Protein AF-A0A2D0H8D6-F1 (afdb_monomer_lite)

Radius of gyration: 39.79 Å; chains: 1; bounding box: 96×122×57 Å

pLDDT: mean 71.27, std 21.99, range [31.48, 96.69]

Secondary structure (DSSP, 8-state):
--------S--------------HHHHHHHHHHHHEETTEE-HHHHHHHHHHHHHTT--HHHHHHHHHHHHHHHHHHHHHHHHHHHHHHHHHHH-SS--HHHHHHHHHHHHHHT--HHHHHHHHHHHHHHHHHTT-----------PPP--------PPP------------------------------------------

Foldseek 3Di:
DDDDDDPDDDPPPPPPPVPPPDDLQVVLLVLLLVQCPLLDHDPVNVVVSVVSCVVSVHDPVSCVVSNCVSSVVSVLLVVLLVVLLVLLLVQCVVPVDHDPVNVVVSVVSCVVSVHDPVSNVVSNVVSNVVSVVVPPPPVPPPPPPPPPDDDDDDDDDDDDDDDDDDDDDDDDDDDDDDDDDDDDDDDDDDDDDDDDDDDDDD

Structure (mmCIF, N/CA/C/O backbone):
data_AF-A0A2D0H8D6-F1
#
_entry.id   AF-A0A2D0H8D6-F1
#
loop_
_atom_site.group_PDB
_atom_site.id
_atom_site.type_symbol
_atom_site.label_atom_id
_atom_site.label_alt_id
_atom_site.label_comp_id
_atom_site.label_asym_id
_atom_site.label_entity_id
_atom_site.label_seq_id
_atom_site.pdbx_PDB_ins_code
_atom_site.Cartn_x
_atom_site.Cartn_y
_atom_site.Cartn_z
_atom_site.occupancy
_atom_site.B_iso_or_equiv
_atom_site.auth_seq_id
_atom_site.auth_comp_id
_atom_site.auth_asym_id
_atom_site.auth_atom_id
_atom_site.pdbx_PDB_model_num
ATOM 1 N N . MET A 1 1 ? -12.867 48.720 7.075 1.00 56.22 1 MET A N 1
ATOM 2 C CA . MET A 1 1 ? -14.146 48.208 7.619 1.00 56.22 1 MET A CA 1
ATOM 3 C C . MET A 1 1 ? -13.832 47.180 8.698 1.00 56.22 1 MET A C 1
ATOM 5 O O . MET A 1 1 ? -12.892 46.421 8.504 1.00 56.22 1 MET A O 1
ATOM 9 N N . LYS A 1 2 ? -14.542 47.195 9.832 1.00 43.69 2 LYS A N 1
ATOM 10 C CA . LYS A 1 2 ? -14.385 46.234 10.940 1.00 43.69 2 LYS A CA 1
ATOM 11 C C . LYS A 1 2 ? -15.698 45.455 11.084 1.00 43.69 2 LYS A C 1
ATOM 13 O O . LYS A 1 2 ? -16.731 46.118 11.137 1.00 43.69 2 LYS A O 1
ATOM 18 N N . PRO A 1 3 ? -15.697 44.114 11.106 1.00 61.22 3 PRO A N 1
ATOM 19 C CA . PRO A 1 3 ? -16.927 43.367 11.338 1.00 61.22 3 PRO A CA 1
ATOM 20 C C . PRO A 1 3 ? -17.303 43.373 12.830 1.00 61.22 3 PRO A C 1
ATOM 22 O O . PRO A 1 3 ? -16.451 43.144 13.688 1.00 61.22 3 PRO A O 1
ATOM 25 N N . GLU A 1 4 ? -18.583 43.616 13.124 1.00 63.09 4 GLU A N 1
ATOM 26 C CA . GLU A 1 4 ? -19.208 43.467 14.446 1.00 63.09 4 GLU A CA 1
ATOM 27 C C . GLU A 1 4 ? -19.973 42.128 14.501 1.00 63.09 4 GLU A C 1
ATOM 29 O O . GLU A 1 4 ? -20.733 41.812 13.585 1.00 63.09 4 GLU A O 1
ATOM 34 N N . ILE A 1 5 ? -19.774 41.320 15.553 1.00 63.22 5 ILE A N 1
ATOM 35 C CA . ILE A 1 5 ? -20.497 40.051 15.761 1.00 63.22 5 ILE A CA 1
ATOM 36 C C . ILE A 1 5 ? -21.780 40.337 16.551 1.00 63.22 5 ILE A C 1
ATOM 38 O O . ILE A 1 5 ? -21.729 40.661 17.737 1.00 63.22 5 ILE A O 1
ATOM 42 N N . TYR A 1 6 ? -22.936 40.196 15.902 1.00 56.12 6 TYR A N 1
ATOM 43 C CA . TYR A 1 6 ? -24.254 40.380 16.515 1.00 56.12 6 TYR A CA 1
ATOM 44 C C . TYR A 1 6 ? -24.730 39.075 17.180 1.00 56.12 6 TYR A C 1
ATOM 46 O O . TYR A 1 6 ? -25.333 38.219 16.538 1.00 56.12 6 TYR A O 1
ATOM 54 N N . ALA A 1 7 ? -24.472 38.908 18.478 1.00 60.53 7 ALA A N 1
ATOM 55 C CA . ALA A 1 7 ? -25.110 37.865 19.284 1.00 60.53 7 ALA A CA 1
ATOM 56 C C . ALA A 1 7 ? -26.363 38.451 19.958 1.00 60.53 7 ALA A C 1
ATOM 58 O O . ALA A 1 7 ? -26.298 38.994 21.062 1.00 60.53 7 ALA A O 1
ATOM 59 N N . PHE A 1 8 ? -27.504 38.406 19.263 1.00 55.09 8 PHE A N 1
ATOM 60 C CA . PHE A 1 8 ? -28.791 38.791 19.845 1.00 55.09 8 PHE A CA 1
ATOM 61 C C . PHE A 1 8 ? -29.198 37.780 20.928 1.00 55.09 8 PHE A C 1
ATOM 63 O O . PHE A 1 8 ? -28.942 36.581 20.826 1.00 55.09 8 PHE A O 1
ATOM 70 N N . LYS A 1 9 ? -29.766 38.306 22.009 1.00 56.22 9 LYS A N 1
ATOM 71 C CA . LYS A 1 9 ? -29.999 37.648 23.294 1.00 56.22 9 LYS A CA 1
ATOM 72 C C . LYS A 1 9 ? -30.944 36.451 23.175 1.00 56.22 9 LYS A C 1
ATOM 74 O O . LYS A 1 9 ? -32.147 36.641 23.156 1.00 56.22 9 LYS A O 1
ATOM 79 N N . GLU A 1 10 ? -30.377 35.253 23.156 1.00 54.62 10 GLU A N 1
ATOM 80 C CA . GLU A 1 10 ? -30.875 34.026 23.790 1.00 54.62 10 GLU A CA 1
ATOM 81 C C . GLU A 1 10 ? -29.857 32.937 23.455 1.00 54.62 10 GLU A C 1
ATOM 83 O O . GLU A 1 10 ? -29.807 32.409 22.348 1.00 54.62 10 GLU A O 1
ATOM 88 N N . GLY A 1 11 ? -28.955 32.656 24.397 1.00 52.28 11 GLY A N 1
ATOM 89 C CA . GLY A 1 11 ? -28.050 31.526 24.260 1.00 52.28 11 GLY A CA 1
ATOM 90 C C . GLY A 1 11 ? -28.896 30.265 24.224 1.00 52.28 11 GLY A C 1
ATOM 91 O O . GLY A 1 11 ? -29.349 29.811 25.274 1.00 52.28 11 GLY A O 1
ATOM 92 N N . PHE A 1 12 ? -29.143 29.724 23.029 1.00 54.97 12 PHE A N 1
ATOM 93 C CA . PHE A 1 12 ? -29.746 28.411 22.887 1.00 54.97 12 PHE A CA 1
ATOM 94 C C . PHE A 1 12 ? -28.915 27.474 23.745 1.00 54.97 12 PHE A C 1
ATOM 96 O O . PHE A 1 12 ? -27.726 27.269 23.497 1.00 54.97 12 PHE A O 1
ATOM 103 N N . LYS A 1 13 ? -29.530 26.964 24.812 1.00 57.75 13 LYS A N 1
ATOM 104 C CA . LYS A 1 13 ? -28.991 25.875 25.608 1.00 57.75 13 LYS A CA 1
ATOM 105 C C . LYS A 1 13 ? -28.832 24.737 24.618 1.00 57.75 13 LYS A C 1
ATOM 107 O O . LYS A 1 13 ? -29.807 24.047 24.328 1.00 57.75 13 LYS A O 1
ATOM 112 N N . ILE A 1 14 ? -27.645 24.613 24.024 1.00 59.84 14 ILE A N 1
ATOM 113 C CA . ILE A 1 14 ? -27.330 23.494 23.156 1.00 59.84 14 ILE A CA 1
ATOM 114 C C . ILE A 1 14 ? -27.382 22.313 24.108 1.00 59.84 14 ILE A C 1
ATOM 116 O O . ILE A 1 14 ? -26.440 22.030 24.847 1.00 59.84 14 ILE A O 1
ATOM 120 N N . LEU A 1 15 ? -28.543 21.666 24.158 1.00 59.34 15 LEU A N 1
ATOM 121 C CA . LEU A 1 15 ? -28.634 20.289 24.563 1.00 59.34 15 LEU A CA 1
ATOM 122 C C . LEU A 1 15 ? -27.768 19.584 23.530 1.00 59.34 15 LEU A C 1
ATOM 124 O O . LEU A 1 15 ? -28.237 19.202 22.463 1.00 59.34 15 LEU A O 1
ATOM 128 N N . LEU A 1 16 ? -26.476 19.458 23.839 1.00 56.75 16 LEU A N 1
ATOM 129 C CA . LEU A 1 16 ? -25.659 18.367 23.352 1.00 56.75 16 LEU A CA 1
ATOM 130 C C . LEU A 1 16 ? -26.348 17.128 23.921 1.00 56.75 16 LEU A C 1
ATOM 132 O O . LEU A 1 16 ? -25.957 16.591 24.957 1.00 56.75 16 LEU A O 1
ATOM 136 N N . SER A 1 17 ? -27.474 16.750 23.308 1.00 49.97 17 SER A N 1
ATOM 137 C CA . SER A 1 17 ? -28.077 15.440 23.442 1.00 49.97 17 SER A CA 1
ATOM 138 C C . SER A 1 17 ? -26.902 14.491 23.396 1.00 49.97 17 SER A C 1
ATOM 140 O O . SER A 1 17 ? -26.092 14.603 22.472 1.00 49.97 17 SER A O 1
ATOM 142 N N . LYS A 1 18 ? -26.744 13.663 24.434 1.00 51.12 18 LYS A N 1
ATOM 143 C CA . LYS A 1 18 ? -25.733 12.612 24.471 1.00 51.12 18 LYS A CA 1
ATOM 144 C C . LYS A 1 18 ? -25.986 11.731 23.251 1.00 51.12 18 LYS A C 1
ATOM 146 O O . LYS A 1 18 ? -26.733 10.764 23.341 1.00 51.12 18 LYS A O 1
ATOM 151 N N . ALA A 1 19 ? -25.448 12.127 22.100 1.00 46.66 19 ALA A N 1
ATOM 152 C CA . ALA A 1 19 ? -25.458 11.333 20.899 1.00 46.66 19 ALA A CA 1
ATOM 153 C C . ALA A 1 19 ? -24.836 10.018 21.349 1.00 46.66 19 ALA A C 1
ATOM 155 O O . ALA A 1 19 ? -23.780 10.080 21.995 1.00 46.66 19 ALA A O 1
ATOM 156 N N . PRO A 1 20 ? -25.506 8.872 21.137 1.00 54.62 20 PRO A N 1
ATOM 157 C CA . PRO A 1 20 ? -24.928 7.582 21.453 1.00 54.62 20 PRO A CA 1
ATOM 158 C C . PRO A 1 20 ? -23.530 7.598 20.862 1.00 54.62 20 PRO A C 1
ATOM 160 O O . PRO A 1 20 ? -23.353 7.759 19.655 1.00 54.62 20 PRO A O 1
ATOM 163 N N . ILE A 1 21 ? -22.543 7.630 21.750 1.00 57.94 21 ILE A N 1
ATOM 164 C CA . ILE A 1 21 ? -21.141 7.706 21.390 1.00 57.94 21 ILE A CA 1
ATOM 165 C C . ILE A 1 21 ? -20.929 6.521 20.451 1.00 57.94 21 ILE A C 1
ATOM 167 O O . ILE A 1 21 ? -21.154 5.390 20.870 1.00 57.94 21 ILE A O 1
ATOM 171 N N . GLY A 1 22 ? -20.644 6.841 19.182 1.00 65.38 22 GLY A N 1
ATOM 172 C CA . GLY A 1 22 ? -20.994 6.023 18.018 1.00 65.38 22 GLY A CA 1
ATOM 173 C C . GLY A 1 22 ? -20.596 4.555 18.094 1.00 65.38 22 GLY A C 1
ATOM 174 O O . GLY A 1 22 ? -19.702 4.193 18.862 1.00 65.38 22 GLY A O 1
ATOM 175 N N . ASP A 1 23 ? -21.269 3.749 17.265 1.00 83.69 23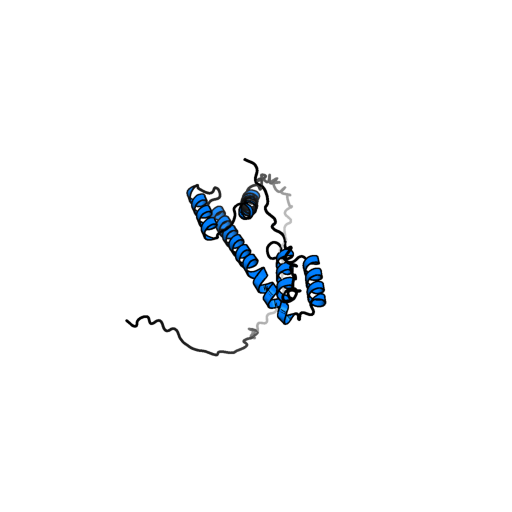 ASP A N 1
ATOM 176 C CA . ASP A 1 23 ? -21.147 2.292 17.191 1.00 83.69 23 ASP A CA 1
ATOM 177 C C . ASP A 1 23 ? -19.727 1.813 17.532 1.00 83.69 23 ASP A C 1
ATOM 179 O O . ASP A 1 23 ? -18.765 2.256 16.890 1.00 83.69 23 ASP A O 1
ATOM 183 N N . PRO A 1 24 ? -19.557 0.905 18.514 1.00 87.75 24 PRO A N 1
ATOM 184 C CA . PRO A 1 24 ? -18.238 0.428 18.935 1.00 87.75 24 PRO A CA 1
ATOM 185 C C . PRO A 1 24 ? -17.368 -0.047 17.759 1.00 87.75 24 PRO A C 1
ATOM 187 O O . PRO A 1 24 ? -16.162 0.191 17.736 1.00 87.75 24 PRO A O 1
ATOM 190 N N . LYS A 1 25 ? -18.000 -0.615 16.724 1.00 89.31 25 LYS A N 1
ATOM 191 C CA . LYS A 1 25 ? -17.371 -1.031 15.462 1.00 89.31 25 LYS A CA 1
ATOM 192 C C . LYS A 1 25 ? -16.738 0.128 14.685 1.00 89.31 25 LYS A C 1
ATOM 194 O O . LYS A 1 25 ? -15.646 -0.023 14.147 1.00 89.31 25 LYS A O 1
ATOM 199 N N . LEU A 1 26 ? -17.378 1.298 14.649 1.00 88.50 26 LEU A N 1
ATOM 200 C CA . LEU A 1 26 ? -16.844 2.483 13.968 1.00 88.50 26 LEU A CA 1
ATOM 201 C C . LEU A 1 26 ? -15.640 3.066 14.703 1.00 88.50 26 LEU A C 1
ATOM 203 O O . LEU A 1 26 ? -14.685 3.502 14.063 1.00 88.50 26 LEU A O 1
ATOM 207 N N . LYS A 1 27 ? -15.660 3.057 16.040 1.00 88.25 27 LYS A N 1
ATOM 208 C CA . LYS A 1 27 ? -14.482 3.442 16.829 1.00 88.25 27 LYS A CA 1
ATOM 209 C C . LYS A 1 27 ? -13.317 2.500 16.573 1.00 88.25 27 LYS A C 1
ATOM 211 O O . LYS A 1 27 ? -12.214 2.963 16.312 1.00 88.25 27 LYS A O 1
ATOM 216 N N . TYR A 1 28 ? -13.591 1.198 16.600 1.00 91.88 28 TYR A N 1
ATOM 217 C CA . TYR A 1 28 ? -12.591 0.183 16.310 1.00 91.88 28 TYR A CA 1
ATOM 218 C C . TYR A 1 28 ? -11.986 0.374 14.914 1.00 91.88 28 TYR A C 1
ATOM 220 O O . TYR A 1 28 ? -10.770 0.417 14.780 1.00 91.88 28 TYR A O 1
ATOM 228 N N . ARG A 1 29 ? -12.822 0.597 13.890 1.00 91.69 29 ARG A N 1
ATOM 229 C CA . ARG A 1 29 ? -12.378 0.860 12.512 1.00 91.69 29 ARG A CA 1
ATOM 230 C C . ARG A 1 29 ? -11.394 2.028 12.417 1.00 91.69 29 ARG A C 1
ATOM 232 O O . ARG A 1 29 ? -10.365 1.886 11.766 1.00 91.69 29 ARG A O 1
ATOM 239 N N . LYS A 1 30 ? -11.702 3.159 13.062 1.00 90.69 30 LYS A N 1
ATOM 240 C CA . LYS A 1 30 ? -10.813 4.334 13.068 1.00 90.69 30 LYS A CA 1
ATOM 241 C C . LYS A 1 30 ? -9.461 4.013 13.686 1.00 90.69 30 LYS A C 1
ATOM 243 O O . LYS A 1 30 ? -8.441 4.461 13.181 1.00 90.69 30 LYS A O 1
ATOM 248 N N . GLU A 1 31 ? -9.447 3.221 14.752 1.00 91.50 31 GLU A N 1
ATOM 249 C CA . GLU A 1 31 ? -8.181 2.856 15.370 1.00 91.50 31 GLU A CA 1
ATOM 250 C C . GLU A 1 31 ? -7.364 1.888 14.508 1.00 91.50 31 GLU A C 1
ATOM 252 O O . GLU A 1 31 ? -6.143 2.012 14.415 1.00 91.50 31 GLU A O 1
ATOM 257 N N . VAL A 1 32 ? -8.029 0.944 13.833 1.00 92.00 32 VAL A N 1
ATOM 258 C CA . VAL A 1 32 ? -7.356 0.067 12.868 1.00 92.00 32 VAL A CA 1
ATOM 259 C C . VAL A 1 32 ? -6.681 0.903 11.785 1.00 92.00 32 VAL A C 1
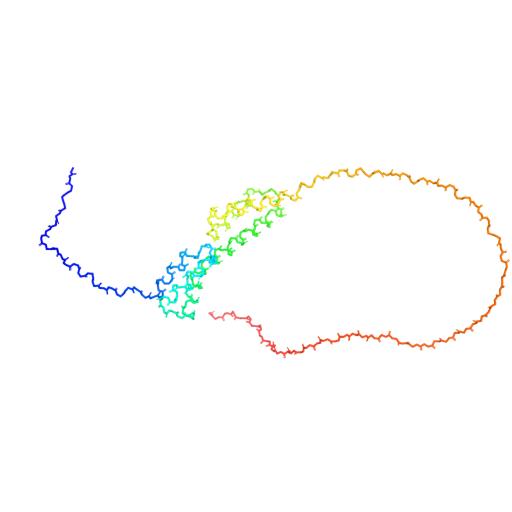ATOM 261 O O . VAL A 1 32 ? -5.534 0.629 11.469 1.00 92.00 32 VAL A O 1
ATOM 264 N N . GLU A 1 33 ? -7.331 1.946 11.270 1.00 90.75 33 GLU A N 1
ATOM 265 C CA . GLU A 1 33 ? -6.752 2.845 10.261 1.00 90.75 33 GLU A CA 1
ATOM 266 C C . GLU A 1 33 ? -5.500 3.586 10.768 1.00 90.75 33 GLU A C 1
ATOM 268 O O . GLU A 1 33 ? -4.528 3.735 10.032 1.00 90.75 33 GLU A O 1
ATOM 273 N N . ILE A 1 34 ? -5.477 3.983 12.045 1.00 88.31 34 ILE A N 1
ATOM 274 C CA . ILE A 1 34 ? -4.314 4.637 12.669 1.00 88.31 34 ILE A CA 1
ATOM 275 C C . ILE A 1 34 ? -3.126 3.670 12.782 1.00 88.31 34 ILE A C 1
ATOM 277 O O . ILE A 1 34 ? -1.981 4.061 12.546 1.00 88.31 34 ILE A O 1
ATOM 281 N N . TYR A 1 35 ? -3.381 2.412 13.153 1.00 88.56 35 TYR A N 1
ATOM 282 C CA . TYR A 1 35 ? -2.327 1.415 13.371 1.00 88.56 35 TYR A CA 1
ATOM 283 C C . TYR A 1 35 ? -1.960 0.591 12.132 1.00 88.56 35 TYR A C 1
ATOM 285 O O . TYR A 1 35 ? -0.907 -0.049 12.137 1.00 88.56 35 TYR A O 1
ATOM 293 N N . ALA A 1 36 ? -2.789 0.606 11.088 1.00 85.12 36 ALA A N 1
ATOM 294 C CA . ALA A 1 36 ? -2.545 -0.025 9.796 1.00 85.12 36 ALA A CA 1
ATOM 295 C C . ALA A 1 36 ? -1.617 0.844 8.933 1.00 85.12 36 ALA A C 1
ATOM 297 O O . ALA A 1 36 ? -1.990 1.349 7.872 1.00 85.12 36 ALA A O 1
ATOM 298 N N . SER A 1 37 ? -0.380 1.042 9.386 1.00 76.88 37 SER A N 1
ATOM 299 C CA . SER A 1 37 ? 0.603 1.796 8.618 1.00 76.88 37 SER A CA 1
ATOM 300 C C . SER A 1 37 ? 1.099 0.969 7.429 1.00 76.88 37 SER A C 1
ATOM 302 O O . SER A 1 37 ? 1.584 -0.149 7.573 1.00 76.88 37 SER A O 1
ATOM 304 N N . ARG A 1 38 ? 0.976 1.525 6.215 1.00 70.56 38 ARG A N 1
ATOM 305 C CA . ARG A 1 38 ? 1.452 0.904 4.961 1.00 70.56 38 ARG A CA 1
ATOM 306 C C . ARG A 1 38 ? 0.943 -0.531 4.723 1.00 70.56 38 ARG A C 1
ATOM 308 O O . ARG A 1 38 ? 1.601 -1.277 4.012 1.00 70.56 38 ARG A O 1
ATOM 315 N N . GLY A 1 39 ? -0.210 -0.911 5.282 1.00 77.88 39 GLY A N 1
ATOM 316 C CA . GLY A 1 39 ? -0.781 -2.260 5.148 1.00 77.88 39 GLY A CA 1
ATOM 317 C C . GLY A 1 39 ? -0.281 -3.288 6.162 1.00 77.88 39 GLY A C 1
ATOM 318 O O . GLY A 1 39 ? -0.711 -4.441 6.121 1.00 77.88 39 GLY A O 1
ATOM 319 N N . GLU A 1 40 ? 0.571 -2.877 7.100 1.00 83.31 40 GLU A N 1
ATOM 320 C CA . GLU A 1 40 ? 1.054 -3.714 8.190 1.00 83.31 40 GLU A CA 1
ATOM 321 C C . GLU A 1 40 ? 0.552 -3.189 9.535 1.00 83.31 40 GLU A C 1
ATOM 323 O O . GLU A 1 40 ? 0.408 -1.990 9.762 1.00 83.31 40 GLU A O 1
ATOM 328 N N . ILE A 1 41 ? 0.289 -4.113 10.457 1.00 87.50 41 ILE A N 1
ATOM 329 C CA . ILE A 1 41 ? -0.024 -3.783 11.845 1.00 87.50 41 ILE A CA 1
ATOM 330 C C . ILE A 1 41 ? 1.175 -4.224 12.675 1.00 87.50 41 ILE A C 1
ATOM 332 O O . ILE A 1 41 ? 1.469 -5.416 12.772 1.00 87.50 41 ILE A O 1
ATOM 336 N N . SER A 1 42 ? 1.859 -3.260 13.293 1.00 89.81 42 SER A N 1
ATOM 337 C CA . SER A 1 42 ? 2.972 -3.539 14.207 1.00 89.81 42 SER A CA 1
ATOM 338 C C . SER A 1 42 ? 2.539 -4.468 15.348 1.00 89.81 42 SER A C 1
ATOM 340 O O . SER A 1 42 ? 1.386 -4.446 15.776 1.00 89.81 42 SER A O 1
ATOM 342 N N . ILE A 1 43 ? 3.478 -5.231 15.917 1.00 90.12 43 ILE A N 1
ATOM 343 C CA . ILE A 1 43 ? 3.236 -6.100 17.085 1.00 90.12 43 ILE A CA 1
ATOM 344 C C . ILE A 1 43 ? 2.581 -5.314 18.233 1.00 90.12 43 ILE A C 1
ATOM 346 O O . ILE A 1 43 ? 1.674 -5.811 18.900 1.00 90.12 43 ILE A O 1
ATOM 350 N N . ILE A 1 44 ? 3.015 -4.068 18.446 1.00 90.75 44 ILE A N 1
ATOM 351 C CA . ILE A 1 44 ? 2.422 -3.182 19.454 1.00 90.75 44 ILE A CA 1
ATOM 352 C C . ILE A 1 44 ? 1.009 -2.755 19.042 1.00 90.75 44 ILE A C 1
ATOM 354 O O . ILE A 1 44 ? 0.098 -2.827 19.862 1.00 90.75 44 ILE A O 1
ATOM 358 N N . GLY A 1 45 ? 0.805 -2.398 17.770 1.00 90.25 45 GLY A N 1
ATOM 359 C CA . GLY A 1 45 ? -0.515 -2.071 17.223 1.00 90.25 45 GLY A CA 1
ATOM 360 C C . GLY A 1 45 ? -1.514 -3.216 17.395 1.00 90.25 45 GLY A C 1
ATOM 361 O O . GLY A 1 45 ? -2.628 -2.991 17.851 1.00 90.25 45 GLY A O 1
ATOM 362 N N . ARG A 1 46 ? -1.093 -4.466 17.158 1.00 93.25 46 ARG A N 1
ATOM 363 C CA . ARG A 1 46 ? -1.927 -5.657 17.376 1.00 93.25 46 ARG A CA 1
ATOM 364 C C . ARG A 1 46 ? -2.382 -5.770 18.832 1.00 93.25 46 ARG A C 1
ATOM 366 O O . ARG A 1 46 ? -3.569 -5.943 19.077 1.00 93.25 46 ARG A O 1
ATOM 373 N N . ARG A 1 47 ? -1.466 -5.594 19.792 1.00 92.69 47 ARG A N 1
ATOM 374 C CA . ARG A 1 47 ? -1.797 -5.615 21.230 1.00 92.69 47 ARG A CA 1
ATOM 375 C C . ARG A 1 47 ? -2.770 -4.503 21.621 1.00 92.69 47 ARG A C 1
ATOM 377 O O . ARG A 1 47 ? -3.668 -4.741 22.425 1.00 92.69 47 ARG A O 1
ATOM 384 N N . ILE A 1 48 ? -2.603 -3.306 21.057 1.00 92.00 48 ILE A N 1
ATOM 385 C CA . ILE A 1 48 ? -3.502 -2.172 21.305 1.00 92.00 48 ILE A CA 1
ATOM 386 C C . ILE A 1 48 ? -4.897 -2.464 20.741 1.00 92.00 48 ILE A C 1
ATOM 388 O O . ILE A 1 48 ? -5.888 -2.293 21.449 1.00 92.00 48 ILE A O 1
ATOM 392 N N . LEU A 1 49 ? -4.979 -2.966 19.507 1.00 92.81 49 LEU A N 1
ATOM 393 C CA . LEU A 1 49 ? -6.243 -3.344 18.876 1.00 92.81 49 LEU A CA 1
ATOM 394 C C . LEU A 1 49 ? -6.944 -4.479 19.634 1.00 92.81 49 LEU A C 1
ATOM 396 O O . LEU A 1 49 ? -8.157 -4.421 19.820 1.00 92.81 49 LEU A O 1
ATOM 400 N N . ASP A 1 50 ? -6.211 -5.472 20.138 1.00 94.06 50 ASP A N 1
ATOM 401 C CA . ASP A 1 50 ? -6.787 -6.537 20.966 1.00 94.06 50 ASP A CA 1
ATOM 402 C C . ASP A 1 50 ? -7.354 -5.995 22.290 1.00 94.06 50 ASP A C 1
ATOM 404 O O . ASP A 1 50 ? -8.465 -6.362 22.681 1.00 94.06 50 ASP A O 1
ATOM 408 N N . ALA A 1 51 ? -6.642 -5.078 22.955 1.00 93.12 51 ALA A N 1
ATOM 409 C CA . ALA A 1 51 ? -7.129 -4.421 24.169 1.00 93.12 51 ALA A CA 1
ATOM 410 C C . ALA A 1 51 ? -8.363 -3.541 23.895 1.00 93.12 51 ALA A C 1
ATOM 412 O O . ALA A 1 51 ? -9.321 -3.545 24.669 1.00 93.12 51 ALA A O 1
ATOM 413 N N . LEU A 1 52 ? -8.384 -2.818 22.771 1.00 91.88 52 LEU A N 1
ATOM 414 C CA . LEU A 1 52 ? -9.536 -2.018 22.348 1.00 91.88 52 LEU A CA 1
ATOM 415 C C . LEU A 1 52 ? -10.747 -2.879 22.009 1.00 91.88 52 LEU A C 1
ATOM 417 O O . LEU A 1 52 ? -11.855 -2.536 22.412 1.00 91.88 52 LEU A O 1
ATOM 421 N N . ARG A 1 53 ? -10.547 -4.014 21.332 1.00 93.12 53 ARG A N 1
ATOM 422 C CA . ARG A 1 53 ? -11.612 -4.988 21.066 1.00 93.12 53 ARG A CA 1
ATOM 423 C C . ARG A 1 53 ? -12.270 -5.441 22.371 1.00 93.12 53 ARG A C 1
ATOM 425 O O . ARG A 1 53 ? -13.494 -5.405 22.472 1.00 93.12 53 ARG A O 1
ATOM 432 N N . GLN A 1 54 ? -11.463 -5.806 23.372 1.00 93.06 54 GLN A N 1
ATOM 433 C CA . GLN A 1 54 ? -11.949 -6.225 24.693 1.00 93.06 54 GLN A CA 1
ATOM 434 C C . GLN A 1 54 ? -12.690 -5.097 25.422 1.00 93.06 54 GLN A C 1
ATOM 436 O O . GLN A 1 54 ? -13.791 -5.316 25.920 1.00 93.06 54 GLN A O 1
ATOM 441 N N . ASN A 1 55 ? -12.140 -3.879 25.427 1.00 91.44 55 ASN A N 1
ATOM 442 C CA . ASN A 1 55 ? -12.771 -2.711 26.056 1.00 91.44 55 ASN A CA 1
ATOM 443 C C . ASN A 1 55 ? -14.109 -2.325 25.409 1.00 91.44 55 ASN A C 1
ATOM 445 O O . ASN A 1 55 ? -14.990 -1.786 26.075 1.00 91.44 55 ASN A O 1
ATOM 449 N N . LEU A 1 56 ? -14.255 -2.580 24.109 1.00 88.69 56 LEU A N 1
ATOM 450 C CA . LEU A 1 56 ? -15.474 -2.314 23.350 1.00 88.69 56 LEU A CA 1
ATOM 451 C C . LEU A 1 56 ? -16.467 -3.487 23.380 1.00 88.69 56 LEU A C 1
ATOM 453 O O . LEU A 1 56 ? -17.567 -3.344 22.849 1.00 88.69 56 LEU A O 1
ATOM 457 N N . GLY A 1 57 ? -16.103 -4.623 23.990 1.00 91.06 57 GLY A N 1
ATOM 458 C CA . GLY A 1 57 ? -16.947 -5.817 24.072 1.00 91.06 57 GLY A CA 1
ATOM 459 C C . GLY A 1 57 ? -17.227 -6.474 22.717 1.00 91.06 57 GLY A C 1
ATOM 460 O O . GLY A 1 57 ? -18.259 -7.121 22.563 1.00 91.06 57 GLY A O 1
ATOM 461 N N . LEU A 1 58 ? -16.345 -6.279 21.731 1.00 91.38 58 LEU A N 1
ATOM 462 C CA . LEU A 1 58 ? -16.515 -6.802 20.375 1.00 91.38 58 LEU A CA 1
ATOM 463 C C . LEU A 1 58 ? -15.950 -8.220 20.254 1.00 91.38 58 LEU A C 1
ATOM 465 O O . LEU A 1 58 ? -14.887 -8.536 20.798 1.00 91.38 58 LEU A O 1
ATOM 469 N N . LEU A 1 59 ? -16.637 -9.063 19.490 1.00 92.12 59 LEU A N 1
ATOM 470 C CA . LEU A 1 59 ? -16.167 -10.409 19.178 1.00 92.12 59 LEU A CA 1
ATOM 471 C C . LEU A 1 59 ? -15.142 -10.389 18.033 1.00 92.12 59 LEU A C 1
ATOM 473 O O . LEU A 1 59 ? -15.204 -9.519 17.159 1.00 92.12 59 LEU A O 1
ATOM 477 N N . PRO A 1 60 ? -14.202 -11.352 17.992 1.00 89.94 60 PRO A N 1
ATOM 478 C CA . PRO A 1 60 ? -13.226 -11.441 16.910 1.00 89.94 60 PRO A CA 1
ATOM 479 C C . PRO A 1 60 ? -13.885 -11.651 15.539 1.00 89.94 60 PRO A C 1
ATOM 481 O O . PRO A 1 60 ? -13.376 -11.127 14.548 1.00 89.94 60 PRO A O 1
ATOM 484 N N . GLU A 1 61 ? -15.030 -12.346 15.466 1.00 91.56 61 GLU A N 1
ATOM 485 C CA . GLU A 1 61 ? -15.755 -12.522 14.200 1.00 91.56 61 GLU A CA 1
ATOM 486 C C . GLU A 1 61 ? -16.311 -11.201 13.653 1.00 91.56 61 GLU A C 1
ATOM 488 O O . GLU A 1 61 ? -16.469 -11.046 12.445 1.00 91.56 61 GLU A O 1
ATOM 493 N N . GLU A 1 62 ? -16.580 -10.227 14.526 1.00 87.81 62 GLU A N 1
ATOM 494 C CA . GLU A 1 62 ? -17.079 -8.913 14.124 1.00 87.81 62 GLU A CA 1
ATOM 495 C C . GLU A 1 62 ? -15.956 -7.954 13.722 1.00 87.81 62 GLU A C 1
ATOM 497 O O . GLU A 1 62 ? -16.176 -7.077 12.886 1.00 87.81 62 GLU A O 1
ATOM 502 N N . THR A 1 63 ? -14.758 -8.098 14.298 1.00 91.56 63 THR A N 1
ATOM 503 C CA . THR A 1 63 ? -13.612 -7.220 14.011 1.00 91.56 63 THR A CA 1
ATOM 504 C C . THR A 1 63 ? -12.775 -7.682 12.825 1.00 91.56 63 THR A C 1
ATOM 506 O O . THR A 1 63 ? -12.228 -6.843 12.114 1.00 91.56 63 THR A O 1
ATOM 509 N N . ALA A 1 64 ? -12.698 -8.988 12.560 1.00 92.44 64 ALA A N 1
ATOM 510 C CA . ALA A 1 64 ? -11.971 -9.543 11.418 1.00 92.44 64 ALA A CA 1
ATOM 511 C C . ALA A 1 64 ? -12.383 -8.964 10.041 1.00 92.44 64 ALA A C 1
ATOM 513 O O . ALA A 1 64 ? -11.488 -8.601 9.266 1.00 92.44 64 ALA A O 1
ATOM 514 N N . PRO A 1 65 ? -13.684 -8.826 9.701 1.00 93.62 65 PRO A N 1
ATOM 515 C CA . PRO A 1 65 ? -14.077 -8.192 8.443 1.00 93.62 65 PRO A CA 1
ATOM 516 C C . PRO A 1 65 ? -13.702 -6.707 8.417 1.00 93.62 65 PRO A C 1
ATOM 518 O O . PRO A 1 65 ? -13.241 -6.227 7.387 1.00 93.62 65 PRO A O 1
ATOM 521 N N . ILE A 1 66 ? -13.794 -6.003 9.553 1.00 91.25 66 ILE A N 1
ATOM 522 C CA . ILE A 1 66 ? -13.404 -4.588 9.662 1.00 91.25 66 ILE A CA 1
ATOM 523 C C . ILE A 1 66 ? -11.908 -4.422 9.379 1.00 91.25 66 ILE A C 1
ATOM 525 O O . ILE A 1 66 ? -11.528 -3.572 8.578 1.00 91.25 66 ILE A O 1
ATOM 529 N N . GLU A 1 67 ? -11.054 -5.246 9.994 1.00 92.12 67 GLU A N 1
ATOM 530 C CA . GLU A 1 67 ? -9.613 -5.236 9.716 1.00 92.12 67 GLU A CA 1
ATOM 531 C C . GLU A 1 67 ? -9.332 -5.520 8.238 1.00 92.12 67 GLU A C 1
ATOM 533 O O . GLU A 1 67 ? -8.524 -4.838 7.612 1.00 92.12 67 GLU A O 1
ATOM 538 N N . THR A 1 68 ? -10.026 -6.501 7.659 1.00 92.00 68 THR A N 1
ATOM 539 C CA . THR A 1 68 ? -9.839 -6.885 6.256 1.00 92.00 68 THR A CA 1
ATOM 540 C C . THR A 1 68 ? -10.230 -5.758 5.304 1.00 92.00 68 THR A C 1
ATOM 542 O O . THR A 1 68 ? -9.485 -5.470 4.371 1.00 92.00 68 THR A O 1
ATOM 545 N N . GLU A 1 69 ? -11.362 -5.097 5.543 1.00 92.25 69 GLU A N 1
ATOM 546 C CA . GLU A 1 69 ? -11.827 -3.963 4.741 1.00 92.25 69 GLU A CA 1
ATOM 547 C C . GLU A 1 69 ? -10.872 -2.772 4.815 1.00 92.25 69 GLU A C 1
ATOM 549 O O . GLU A 1 69 ? -10.579 -2.164 3.787 1.00 92.25 69 GLU A O 1
ATOM 554 N N . VAL A 1 70 ? -10.367 -2.453 6.011 1.00 91.88 70 VAL A N 1
ATOM 555 C CA . VAL A 1 70 ? -9.418 -1.347 6.203 1.00 91.88 70 VAL A CA 1
ATOM 556 C C . VAL A 1 70 ? -8.071 -1.661 5.554 1.00 91.88 70 VAL A C 1
ATOM 558 O O . VAL A 1 70 ? -7.474 -0.784 4.940 1.00 91.88 70 VAL A O 1
ATOM 561 N N . LEU A 1 71 ? -7.600 -2.908 5.639 1.00 91.88 71 LEU A N 1
ATOM 562 C CA . LEU A 1 71 ? -6.306 -3.314 5.083 1.00 91.88 71 LEU A CA 1
ATOM 563 C C . LEU A 1 71 ? -6.328 -3.553 3.570 1.00 91.88 71 LEU A C 1
ATOM 565 O O . LEU A 1 71 ? -5.279 -3.467 2.934 1.00 91.88 71 LEU A O 1
ATOM 569 N N . LYS A 1 72 ? -7.491 -3.847 2.981 1.00 92.69 72 LYS A N 1
ATOM 570 C CA . LYS A 1 72 ? -7.640 -4.110 1.543 1.00 92.69 72 LYS A CA 1
ATOM 571 C C . LYS A 1 72 ? -6.997 -3.039 0.643 1.00 92.69 72 LYS A C 1
ATOM 573 O O . LYS A 1 72 ? -6.138 -3.422 -0.146 1.00 92.69 72 LYS A O 1
ATOM 578 N N . PRO A 1 73 ? -7.312 -1.732 0.763 1.00 91.69 73 PRO A N 1
ATOM 579 C CA . PRO A 1 73 ? -6.714 -0.714 -0.105 1.00 91.69 73 PRO A CA 1
ATOM 580 C C . PRO A 1 73 ? -5.186 -0.659 0.001 1.00 91.69 73 PRO A C 1
ATOM 582 O O . PRO A 1 73 ? -4.512 -0.416 -0.996 1.00 91.69 73 PRO A O 1
ATOM 585 N N . TYR A 1 74 ? -4.621 -0.930 1.181 1.00 91.06 74 TYR A N 1
ATOM 586 C CA . TYR A 1 74 ? -3.171 -0.983 1.343 1.00 91.06 74 TYR A CA 1
ATOM 587 C C . TYR A 1 74 ? -2.553 -2.190 0.638 1.00 91.06 74 TYR A C 1
ATOM 589 O O . TYR A 1 74 ? -1.507 -2.045 0.016 1.00 91.06 74 TYR A O 1
ATOM 597 N N . ARG A 1 75 ? -3.193 -3.365 0.705 1.00 91.06 75 ARG A N 1
ATOM 598 C CA . ARG A 1 75 ? -2.739 -4.567 -0.016 1.00 91.06 75 ARG A CA 1
ATOM 599 C C . ARG A 1 75 ? -2.797 -4.365 -1.524 1.00 91.06 75 ARG A C 1
ATOM 601 O O . ARG A 1 75 ? -1.836 -4.690 -2.211 1.00 91.06 75 ARG A O 1
ATOM 608 N N . ASP A 1 76 ? -3.889 -3.782 -2.009 1.00 93.19 76 ASP A N 1
ATOM 609 C CA . ASP A 1 76 ? -4.056 -3.468 -3.426 1.00 93.19 76 ASP A CA 1
ATOM 610 C C . ASP A 1 76 ? -2.955 -2.488 -3.877 1.00 93.19 76 ASP A C 1
ATOM 612 O O . ASP A 1 76 ? -2.295 -2.715 -4.887 1.00 93.19 76 ASP A O 1
ATOM 616 N N . TYR A 1 77 ? -2.668 -1.446 -3.086 1.00 93.31 77 TYR A N 1
ATOM 617 C CA . TYR A 1 77 ? -1.580 -0.503 -3.371 1.00 93.31 77 TYR A CA 1
ATOM 618 C C . TYR A 1 77 ? -0.189 -1.160 -3.352 1.00 93.31 77 TYR A C 1
ATOM 620 O O . TYR A 1 77 ? 0.627 -0.910 -4.237 1.00 93.31 77 TYR A O 1
ATOM 628 N N . GLN A 1 78 ? 0.083 -2.035 -2.379 1.00 91.75 78 GLN A N 1
ATOM 629 C CA . GLN A 1 78 ? 1.331 -2.804 -2.315 1.00 91.75 78 GLN A CA 1
ATOM 630 C C . GLN A 1 78 ? 1.513 -3.706 -3.539 1.00 91.75 78 GLN A C 1
ATOM 632 O O . GLN A 1 78 ? 2.615 -3.785 -4.079 1.00 91.75 78 GLN A O 1
ATOM 637 N N . GLN A 1 79 ? 0.442 -4.356 -4.000 1.00 93.81 79 GLN A N 1
ATOM 638 C CA . GLN A 1 79 ? 0.486 -5.176 -5.206 1.00 93.81 79 GLN A CA 1
ATOM 639 C C . GLN A 1 79 ? 0.851 -4.325 -6.428 1.00 93.81 79 GLN A C 1
ATOM 641 O O . GLN A 1 79 ? 1.743 -4.699 -7.185 1.00 93.81 79 GLN A O 1
ATOM 646 N N . LYS A 1 80 ? 0.239 -3.145 -6.579 1.00 95.62 80 LYS A N 1
ATOM 647 C CA . LYS A 1 80 ? 0.581 -2.213 -7.662 1.00 95.62 80 LYS A CA 1
ATOM 648 C C . LYS A 1 80 ? 2.053 -1.775 -7.610 1.00 95.62 80 LYS A C 1
ATOM 650 O O . LYS A 1 80 ? 2.714 -1.744 -8.644 1.00 95.62 80 LYS A O 1
ATOM 655 N N . LEU A 1 81 ? 2.598 -1.484 -6.423 1.00 94.56 81 LEU A N 1
ATOM 656 C CA . LEU A 1 81 ? 4.028 -1.169 -6.264 1.00 94.56 81 LEU A CA 1
ATOM 657 C C . LEU A 1 81 ? 4.925 -2.332 -6.710 1.00 94.56 81 LEU A C 1
ATOM 659 O O . LEU A 1 81 ? 5.945 -2.109 -7.360 1.00 94.56 81 LEU A O 1
ATOM 663 N N . GLN A 1 82 ? 4.542 -3.567 -6.386 1.00 94.44 82 GLN A N 1
ATOM 664 C CA . GLN A 1 82 ? 5.280 -4.759 -6.795 1.00 94.44 82 GLN A CA 1
ATOM 665 C C . GLN A 1 82 ? 5.221 -4.980 -8.314 1.00 94.44 82 GLN A C 1
ATOM 667 O O . GLN A 1 82 ? 6.231 -5.336 -8.919 1.00 94.44 82 GLN A O 1
ATOM 672 N N . GLU A 1 83 ? 4.064 -4.749 -8.938 1.00 95.81 83 GLU A N 1
ATOM 673 C CA . GLU A 1 83 ? 3.905 -4.803 -10.396 1.00 95.81 83 GLU A CA 1
ATOM 674 C C . GLU A 1 83 ? 4.805 -3.767 -11.094 1.00 95.81 83 GLU A C 1
ATOM 676 O O . GLU A 1 83 ? 5.488 -4.092 -12.068 1.00 95.81 83 GLU A O 1
ATOM 681 N N . TYR A 1 84 ? 4.896 -2.548 -10.548 1.00 96.69 84 TYR A N 1
ATOM 682 C CA . TYR A 1 84 ? 5.837 -1.533 -11.030 1.00 96.69 84 TYR A CA 1
ATOM 683 C C . TYR A 1 84 ? 7.305 -1.959 -10.868 1.00 96.69 84 TYR A C 1
ATOM 685 O O . TYR A 1 84 ? 8.081 -1.856 -11.819 1.00 96.69 84 TYR A O 1
ATOM 693 N N . GLU A 1 85 ? 7.695 -2.471 -9.691 1.00 95.19 85 GLU A N 1
ATOM 694 C CA . GLU A 1 85 ? 9.062 -2.962 -9.437 1.00 95.19 85 GLU A CA 1
ATOM 695 C C . GLU A 1 85 ? 9.456 -4.043 -10.454 1.00 95.19 85 GLU A C 1
ATOM 697 O O . GLU A 1 85 ? 10.550 -3.994 -11.015 1.00 95.19 85 GLU A O 1
ATOM 702 N N . GLN A 1 86 ? 8.554 -4.985 -10.746 1.00 94.75 86 GLN A N 1
ATOM 703 C CA . GLN A 1 86 ? 8.781 -6.032 -11.745 1.00 94.75 86 GLN A CA 1
ATOM 704 C C . GLN A 1 86 ? 8.965 -5.458 -13.153 1.00 94.75 86 GLN A C 1
ATOM 706 O O . GLN A 1 86 ? 9.929 -5.816 -13.829 1.00 94.75 86 GLN A O 1
ATOM 711 N N . ALA A 1 87 ? 8.104 -4.528 -13.575 1.00 94.12 87 ALA A N 1
ATOM 712 C CA . ALA A 1 87 ? 8.233 -3.877 -14.878 1.00 94.12 87 ALA A CA 1
ATOM 713 C C . ALA A 1 87 ? 9.573 -3.132 -15.024 1.00 94.12 87 ALA A C 1
ATOM 715 O O . ALA A 1 87 ? 10.204 -3.179 -16.083 1.00 94.12 87 ALA A O 1
ATOM 716 N N . LEU A 1 88 ? 10.044 -2.488 -13.952 1.00 93.69 88 LEU A N 1
ATOM 717 C CA . LEU A 1 88 ? 11.341 -1.818 -13.927 1.00 93.69 88 LEU A CA 1
ATOM 718 C C . LEU A 1 88 ? 12.511 -2.810 -14.026 1.00 93.69 88 LEU A C 1
ATOM 720 O O . LEU A 1 88 ? 13.456 -2.574 -14.783 1.00 93.69 88 LEU A O 1
ATOM 724 N N . VAL A 1 89 ? 12.455 -3.919 -13.283 1.00 92.50 89 VAL A N 1
ATOM 725 C CA . VAL A 1 89 ? 13.464 -4.990 -13.350 1.00 92.50 89 VAL A CA 1
ATOM 726 C C . VAL A 1 89 ? 13.533 -5.574 -14.762 1.00 92.50 89 VAL A C 1
ATOM 728 O O . VAL A 1 89 ? 14.628 -5.720 -15.307 1.00 92.50 89 VAL A O 1
ATOM 731 N N . ASP A 1 90 ? 12.385 -5.844 -15.381 1.00 91.94 90 ASP A N 1
ATOM 732 C CA . ASP A 1 90 ? 12.302 -6.361 -16.748 1.00 91.94 90 ASP A CA 1
ATOM 733 C C . ASP A 1 90 ? 12.873 -5.370 -17.771 1.00 91.94 90 ASP A C 1
ATOM 735 O O . ASP A 1 90 ? 13.603 -5.766 -18.687 1.00 91.94 90 ASP A O 1
ATOM 739 N N . ALA A 1 91 ? 12.588 -4.075 -17.605 1.00 91.69 91 ALA A N 1
ATOM 740 C CA . ALA A 1 91 ? 13.127 -3.018 -18.454 1.00 91.69 91 ALA A CA 1
ATOM 741 C C . ALA A 1 91 ? 14.658 -2.931 -18.351 1.00 91.69 91 ALA A C 1
ATOM 743 O O . ALA A 1 91 ? 15.339 -2.927 -19.375 1.00 91.69 91 ALA A O 1
ATOM 744 N N . ILE A 1 92 ? 15.209 -2.944 -17.133 1.00 90.25 92 ILE A N 1
ATOM 745 C CA . ILE A 1 92 ? 16.663 -2.907 -16.894 1.00 90.25 92 ILE A CA 1
ATOM 746 C C . ILE A 1 92 ? 17.347 -4.193 -17.381 1.00 90.25 92 ILE A C 1
ATOM 748 O O . ILE A 1 92 ? 18.477 -4.152 -17.875 1.00 90.25 92 ILE A O 1
ATOM 752 N N . GLY A 1 93 ? 16.668 -5.337 -17.267 1.00 87.56 93 GLY A N 1
ATOM 753 C CA . GLY A 1 93 ? 17.150 -6.620 -17.776 1.00 87.56 93 GLY A CA 1
ATOM 754 C C . GLY A 1 93 ? 17.312 -6.637 -19.298 1.00 87.56 93 GLY A C 1
ATOM 755 O O . GLY A 1 93 ? 18.241 -7.266 -19.806 1.00 87.56 93 GLY A O 1
ATOM 756 N N . ARG A 1 94 ? 16.445 -5.922 -20.027 1.00 87.56 94 ARG A N 1
ATOM 757 C CA . ARG A 1 94 ? 16.533 -5.756 -21.489 1.00 87.56 94 ARG A CA 1
ATOM 758 C C . ARG A 1 94 ? 17.504 -4.647 -21.889 1.00 87.56 94 ARG A C 1
ATOM 760 O O . ARG A 1 94 ? 18.316 -4.838 -22.790 1.00 87.56 94 ARG A O 1
ATOM 767 N N . GLU A 1 95 ? 17.427 -3.504 -21.214 1.00 87.06 95 GLU A N 1
ATOM 768 C CA . GLU A 1 95 ? 18.204 -2.300 -21.496 1.00 87.06 95 GLU A CA 1
ATOM 769 C C . GLU A 1 95 ? 18.927 -1.834 -20.221 1.00 87.06 95 GLU A C 1
ATOM 771 O O . GLU A 1 95 ? 18.324 -1.182 -19.367 1.00 87.06 95 GLU A O 1
ATOM 776 N N . PRO A 1 96 ? 20.243 -2.088 -20.073 1.00 78.06 96 PRO A N 1
ATOM 777 C CA . PRO A 1 96 ? 20.976 -1.695 -18.864 1.00 78.06 96 PRO A CA 1
ATOM 778 C C . PRO A 1 96 ? 21.060 -0.171 -18.689 1.00 78.06 96 PRO A C 1
ATOM 780 O O . PRO A 1 96 ? 21.306 0.323 -17.590 1.00 78.06 96 PRO A O 1
ATOM 783 N N . THR A 1 97 ? 20.881 0.570 -19.781 1.00 85.50 97 THR A N 1
ATOM 784 C CA . THR A 1 97 ? 20.688 2.017 -19.802 1.00 85.50 97 THR A CA 1
ATOM 785 C C . THR A 1 97 ? 19.312 2.288 -20.390 1.00 85.50 97 THR A C 1
ATOM 787 O O . THR A 1 97 ? 19.134 2.143 -21.597 1.00 85.50 97 THR A O 1
ATOM 790 N N . LEU A 1 98 ? 18.354 2.663 -19.541 1.00 87.31 98 LEU A N 1
ATOM 791 C CA . LEU A 1 98 ? 16.983 2.938 -19.970 1.00 87.31 98 LEU A CA 1
ATOM 792 C C . LEU A 1 98 ? 16.963 4.061 -21.014 1.00 87.31 98 LEU A C 1
ATOM 794 O O . LEU A 1 98 ? 17.438 5.168 -20.737 1.00 87.31 98 LEU A O 1
ATOM 798 N N . SER A 1 99 ? 16.407 3.769 -22.191 1.00 91.50 99 SER A N 1
ATOM 799 C CA . SER A 1 99 ? 16.133 4.780 -23.211 1.00 91.50 99 SER A CA 1
ATOM 800 C C . SER A 1 99 ? 15.060 5.770 -22.739 1.00 91.50 99 SER A C 1
ATOM 802 O O . SER A 1 99 ? 14.255 5.471 -21.852 1.00 91.50 99 SER A O 1
ATOM 804 N N . ASP A 1 100 ? 15.017 6.961 -23.342 1.00 92.50 100 ASP A N 1
ATOM 805 C CA . ASP A 1 100 ? 13.992 7.960 -23.007 1.00 92.50 100 ASP A CA 1
ATOM 806 C C . ASP A 1 100 ? 12.574 7.461 -23.323 1.00 92.50 100 ASP A C 1
ATOM 808 O O . ASP A 1 100 ? 11.629 7.789 -22.607 1.00 92.50 100 ASP A O 1
ATOM 812 N N . TYR A 1 101 ? 12.437 6.605 -24.342 1.00 93.12 101 TYR A N 1
ATOM 813 C CA . TYR A 1 101 ? 11.180 5.936 -24.671 1.00 93.12 101 TYR A CA 1
ATOM 814 C C . TYR A 1 101 ? 10.731 5.009 -23.532 1.00 93.12 101 TYR A C 1
ATOM 816 O O . TYR A 1 101 ? 9.628 5.165 -23.012 1.00 93.12 101 TYR A O 1
ATOM 824 N N . THR A 1 102 ? 11.613 4.119 -23.066 1.00 92.25 102 THR A N 1
ATOM 825 C CA . THR A 1 102 ? 11.317 3.194 -21.961 1.00 92.25 102 THR A CA 1
ATOM 826 C C . THR A 1 102 ? 10.991 3.938 -20.662 1.00 92.25 102 THR A C 1
ATOM 828 O O . THR A 1 102 ? 10.088 3.541 -19.929 1.00 92.25 102 THR A O 1
ATOM 831 N N . ARG A 1 103 ? 11.670 5.058 -20.379 1.00 92.00 103 ARG A N 1
ATOM 832 C CA . ARG A 1 103 ? 11.343 5.915 -19.224 1.00 92.00 103 ARG A CA 1
ATOM 833 C C . ARG A 1 103 ? 9.950 6.527 -19.323 1.00 92.00 103 ARG A C 1
ATOM 835 O O . ARG A 1 103 ? 9.251 6.613 -18.317 1.00 92.00 103 ARG A O 1
ATOM 842 N N . ASN A 1 104 ? 9.552 6.963 -20.515 1.00 95.00 104 ASN A N 1
ATOM 843 C CA . ASN A 1 104 ? 8.220 7.512 -20.733 1.00 95.00 104 ASN A CA 1
ATOM 844 C C . ASN A 1 104 ? 7.132 6.437 -20.582 1.00 95.00 104 ASN A C 1
ATOM 846 O O . ASN A 1 104 ? 6.094 6.702 -19.978 1.00 95.00 104 ASN A O 1
ATOM 850 N N . ASP A 1 105 ? 7.388 5.218 -21.060 1.00 95.00 105 ASP A N 1
ATOM 851 C CA . ASP A 1 105 ? 6.483 4.079 -20.878 1.00 95.00 105 ASP A CA 1
ATOM 852 C C . ASP A 1 105 ? 6.337 3.696 -19.397 1.00 95.00 105 ASP A C 1
ATOM 854 O O . ASP A 1 105 ? 5.215 3.493 -18.932 1.00 95.00 105 ASP A O 1
ATOM 858 N N . LEU A 1 106 ? 7.436 3.673 -18.632 1.00 94.62 106 LEU A N 1
ATOM 859 C CA . LEU A 1 106 ? 7.400 3.432 -17.184 1.00 94.62 106 LEU A CA 1
ATOM 860 C C . LEU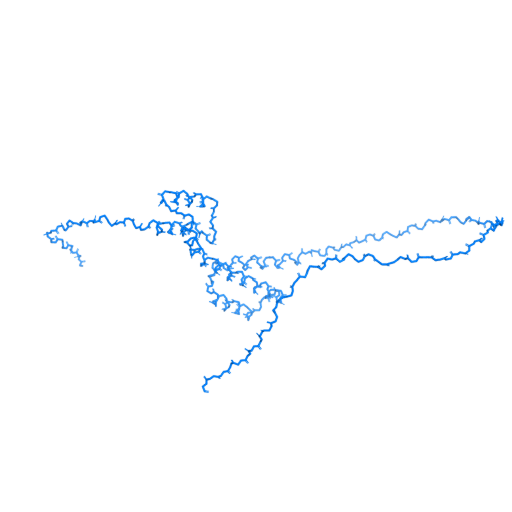 A 1 106 ? 6.631 4.527 -16.438 1.00 94.62 106 LEU A C 1
ATOM 862 O O . LEU A 1 106 ? 5.794 4.205 -15.599 1.00 94.62 106 LEU A O 1
ATOM 866 N N . ARG A 1 107 ? 6.825 5.805 -16.792 1.00 94.94 107 ARG A N 1
ATOM 867 C CA . ARG A 1 107 ? 6.035 6.913 -16.227 1.00 94.94 107 ARG A CA 1
ATOM 868 C C . ARG A 1 107 ? 4.546 6.738 -16.517 1.00 94.94 107 ARG A C 1
ATOM 870 O O . ARG A 1 107 ? 3.719 6.852 -15.619 1.00 94.94 107 ARG A O 1
ATOM 877 N N . ARG A 1 108 ? 4.192 6.406 -17.758 1.00 95.75 108 ARG A N 1
ATOM 878 C CA . ARG A 1 108 ? 2.795 6.155 -18.129 1.00 95.75 108 ARG A CA 1
ATOM 879 C C . ARG A 1 108 ? 2.218 4.953 -17.382 1.00 95.75 108 ARG A C 1
ATOM 881 O O . ARG A 1 108 ? 1.051 4.966 -17.003 1.00 95.75 108 ARG A O 1
ATOM 888 N N . TYR A 1 109 ? 3.021 3.915 -17.161 1.00 95.81 109 TYR A N 1
ATOM 889 C CA . TYR A 1 109 ? 2.611 2.756 -16.377 1.00 95.81 109 TYR A CA 1
ATOM 890 C C . TYR A 1 109 ? 2.387 3.113 -14.903 1.00 95.81 109 TYR A C 1
ATOM 892 O O . TYR A 1 109 ? 1.378 2.711 -14.329 1.00 95.81 109 TYR A O 1
ATOM 900 N N . GLN A 1 110 ? 3.253 3.945 -14.320 1.00 95.94 110 GLN A N 1
ATOM 901 C CA . GLN A 1 110 ? 3.079 4.489 -12.975 1.00 95.94 110 GLN A CA 1
ATOM 902 C C . GLN A 1 110 ? 1.752 5.254 -12.830 1.00 95.94 110 GLN A C 1
ATOM 904 O O . GLN A 1 110 ? 1.027 5.042 -11.858 1.00 95.94 110 GLN A O 1
ATOM 909 N N . GLU A 1 111 ? 1.409 6.097 -13.810 1.00 95.75 111 GLU A N 1
ATOM 910 C CA . GLU A 1 111 ? 0.143 6.843 -13.842 1.00 95.75 111 GLU A CA 1
ATOM 911 C C . GLU A 1 111 ? -1.074 5.908 -13.915 1.00 95.75 111 GLU A C 1
ATOM 913 O O . GLU A 1 111 ? -2.045 6.108 -13.189 1.00 95.75 111 GLU A O 1
ATOM 918 N N . ILE A 1 112 ? -1.014 4.855 -14.740 1.00 96.25 112 ILE A N 1
ATOM 919 C CA . ILE A 1 112 ? -2.074 3.834 -14.846 1.00 96.25 112 ILE A CA 1
ATOM 920 C C . ILE A 1 112 ? -2.261 3.083 -13.520 1.00 96.25 112 ILE A C 1
ATOM 922 O O . ILE A 1 112 ? -3.384 2.732 -13.158 1.00 96.25 112 ILE A O 1
ATOM 926 N N . LEU A 1 113 ? -1.170 2.838 -12.793 1.00 94.38 113 LEU A N 1
ATOM 927 C CA . LEU A 1 113 ? -1.202 2.218 -11.472 1.00 94.38 113 LEU A CA 1
ATOM 928 C C . LEU A 1 113 ? -1.580 3.210 -10.355 1.00 94.38 113 LEU A C 1
ATOM 930 O O . LEU A 1 113 ? -1.829 2.784 -9.228 1.00 94.38 113 LEU A O 1
ATOM 934 N N . GLU A 1 114 ? -1.700 4.508 -10.643 1.00 95.44 114 GLU A N 1
ATOM 935 C CA . GLU A 1 114 ? -2.002 5.558 -9.657 1.00 95.44 114 GLU A CA 1
ATOM 936 C C . GLU A 1 114 ? -0.994 5.572 -8.491 1.00 95.44 114 GLU A C 1
ATOM 938 O O . GLU A 1 114 ? -1.348 5.807 -7.331 1.00 95.44 114 GLU A O 1
ATOM 943 N N . LEU A 1 115 ? 0.273 5.271 -8.788 1.00 95.31 115 LEU A N 1
ATOM 944 C CA . LEU A 1 115 ? 1.348 5.257 -7.800 1.00 95.31 115 LEU A CA 1
ATOM 945 C C . LEU A 1 115 ? 1.958 6.647 -7.653 1.00 95.31 115 LEU A C 1
ATOM 947 O O . LEU A 1 115 ? 2.203 7.350 -8.636 1.00 95.31 115 LEU A O 1
ATOM 951 N N . ARG A 1 116 ? 2.254 7.027 -6.412 1.00 93.25 116 ARG A N 1
ATOM 952 C CA . ARG A 1 116 ? 2.888 8.313 -6.117 1.00 93.25 116 ARG A CA 1
ATOM 953 C C . ARG A 1 116 ? 4.399 8.249 -6.302 1.00 93.25 116 ARG A C 1
ATOM 955 O O . ARG A 1 116 ? 5.025 7.244 -5.956 1.00 93.25 116 ARG A O 1
ATOM 962 N N . ASP A 1 117 ? 4.983 9.357 -6.748 1.00 92.81 117 ASP A N 1
ATOM 963 C CA . ASP A 1 117 ? 6.428 9.477 -6.969 1.00 92.81 117 ASP A CA 1
ATOM 964 C C . ASP A 1 117 ? 7.233 9.182 -5.692 1.00 92.81 117 ASP A C 1
ATOM 966 O O . ASP A 1 117 ? 8.292 8.559 -5.759 1.00 92.81 117 ASP A O 1
ATOM 970 N N . GLU A 1 118 ? 6.725 9.565 -4.512 1.00 92.50 118 GLU A N 1
ATOM 971 C CA . GLU A 1 118 ? 7.432 9.352 -3.242 1.00 92.50 118 GLU A CA 1
ATOM 972 C C . GLU A 1 118 ? 7.560 7.871 -2.868 1.00 92.50 118 GLU A C 1
ATOM 974 O O . GLU A 1 118 ? 8.519 7.484 -2.197 1.00 92.50 1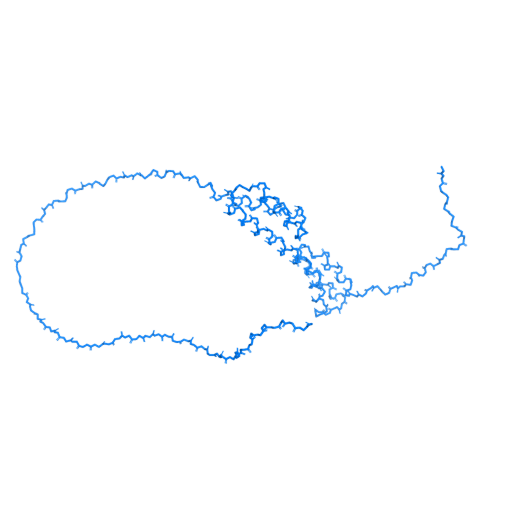18 GLU A O 1
ATOM 979 N N . ASP A 1 119 ? 6.598 7.045 -3.286 1.00 91.50 119 ASP A N 1
ATOM 980 C CA . ASP A 1 119 ? 6.613 5.606 -3.022 1.00 91.50 119 ASP A CA 1
ATOM 981 C C . ASP A 1 119 ? 7.438 4.846 -4.077 1.00 91.50 119 ASP A C 1
ATOM 983 O O . ASP A 1 119 ? 8.010 3.798 -3.776 1.00 91.50 119 ASP A O 1
ATOM 987 N N . VAL A 1 120 ? 7.550 5.397 -5.290 1.00 93.12 120 VAL A N 1
ATOM 988 C CA . VAL A 1 120 ? 8.266 4.799 -6.428 1.00 93.12 120 VAL A CA 1
ATOM 989 C C . VAL A 1 120 ? 9.763 5.113 -6.415 1.00 93.12 120 VAL A C 1
ATOM 991 O O . VAL A 1 120 ? 10.580 4.221 -6.647 1.00 93.12 120 VAL A O 1
ATOM 994 N N . ALA A 1 121 ? 10.152 6.341 -6.069 1.00 92.69 121 ALA A N 1
ATOM 995 C CA . ALA A 1 121 ? 11.551 6.763 -5.994 1.00 92.69 121 ALA A CA 1
ATOM 996 C C . ALA A 1 121 ? 12.482 5.790 -5.226 1.00 92.69 121 ALA A C 1
ATOM 998 O O . ALA A 1 121 ? 13.550 5.456 -5.750 1.00 92.69 121 ALA A O 1
ATOM 999 N N . PRO A 1 122 ? 12.134 5.278 -4.023 1.00 92.75 122 PRO A N 1
ATOM 1000 C CA . PRO A 1 122 ? 12.998 4.326 -3.321 1.00 92.75 122 PRO A CA 1
ATOM 1001 C C . PRO A 1 122 ? 13.113 2.968 -4.033 1.00 92.75 122 PRO A C 1
ATOM 1003 O O . PRO A 1 122 ? 14.157 2.321 -3.932 1.00 92.75 122 PRO A O 1
ATOM 1006 N N . ILE A 1 123 ? 12.075 2.537 -4.759 1.00 92.12 123 ILE A N 1
ATOM 1007 C CA . ILE A 1 123 ? 12.097 1.300 -5.553 1.00 92.12 123 ILE A CA 1
ATOM 1008 C C . ILE A 1 123 ? 13.078 1.460 -6.713 1.00 92.12 123 ILE A C 1
ATOM 1010 O O . ILE A 1 123 ? 13.935 0.600 -6.914 1.00 92.12 123 ILE A O 1
ATOM 1014 N N . GLU A 1 124 ? 13.015 2.583 -7.432 1.00 91.00 124 GLU A N 1
ATOM 1015 C CA . GLU A 1 124 ? 13.912 2.844 -8.559 1.00 91.00 124 GLU A CA 1
ATOM 1016 C C . GLU A 1 124 ? 15.378 2.841 -8.142 1.00 91.00 124 GLU A C 1
ATOM 1018 O O . GLU A 1 124 ? 16.202 2.163 -8.760 1.00 91.00 124 GLU A O 1
ATOM 1023 N N . VAL A 1 125 ?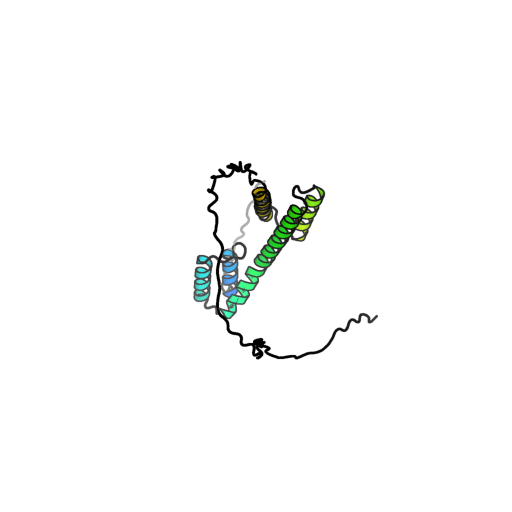 15.697 3.546 -7.054 1.00 90.81 125 VAL A N 1
ATOM 1024 C CA . VAL A 1 125 ? 17.054 3.586 -6.498 1.00 90.81 125 VAL A CA 1
ATOM 1025 C C . VAL A 1 125 ? 17.530 2.173 -6.164 1.00 90.81 125 VAL A C 1
ATOM 1027 O O . VAL A 1 125 ? 18.578 1.751 -6.653 1.00 90.81 125 VAL A O 1
ATOM 1030 N N . LYS A 1 126 ? 16.730 1.405 -5.414 1.00 90.88 126 LYS A N 1
ATOM 1031 C CA . LYS A 1 126 ? 17.070 0.038 -4.999 1.00 90.88 126 LYS A CA 1
ATOM 1032 C C . LYS A 1 126 ? 17.325 -0.886 -6.193 1.00 90.88 126 LYS A C 1
ATOM 1034 O O . LYS A 1 126 ? 18.303 -1.640 -6.186 1.00 90.88 126 LYS A O 1
ATOM 1039 N N . VAL A 1 127 ? 16.470 -0.854 -7.216 1.00 88.31 127 VAL A N 1
ATOM 1040 C CA . VAL A 1 127 ? 16.603 -1.727 -8.393 1.00 88.31 127 VAL A CA 1
ATOM 1041 C C . VAL A 1 127 ? 17.809 -1.321 -9.244 1.00 88.31 127 VAL A C 1
ATOM 1043 O O . VAL A 1 127 ? 18.590 -2.183 -9.651 1.00 88.31 127 VAL A O 1
ATOM 1046 N N . ILE A 1 128 ? 18.019 -0.022 -9.471 1.00 85.00 128 ILE A N 1
ATOM 1047 C CA . ILE A 1 128 ? 19.154 0.484 -10.256 1.00 85.00 128 ILE A CA 1
ATOM 1048 C C . ILE A 1 128 ? 20.484 0.190 -9.549 1.00 85.00 128 ILE A C 1
ATOM 1050 O O . ILE A 1 128 ? 21.451 -0.213 -10.199 1.00 85.00 128 ILE A O 1
ATOM 1054 N N . GLU A 1 129 ? 20.556 0.368 -8.229 1.00 84.06 129 GLU A N 1
ATOM 1055 C CA . GLU A 1 129 ? 21.736 0.019 -7.430 1.00 84.06 129 GLU A CA 1
ATOM 1056 C C . GLU A 1 129 ? 22.026 -1.484 -7.481 1.00 84.06 129 GLU A C 1
ATOM 1058 O O . GLU A 1 129 ? 23.163 -1.887 -7.747 1.00 84.06 129 GLU A O 1
ATOM 1063 N N . SER A 1 130 ? 20.993 -2.317 -7.328 1.00 78.62 130 SER A N 1
ATOM 1064 C CA . SER A 1 130 ? 21.118 -3.777 -7.411 1.00 78.62 130 SER A CA 1
ATOM 1065 C C . SER A 1 130 ? 21.576 -4.241 -8.801 1.00 78.62 130 SER A C 1
ATOM 1067 O O . SER A 1 130 ? 22.425 -5.126 -8.911 1.00 78.62 130 SER A O 1
ATOM 1069 N N . GLY A 1 131 ? 21.088 -3.607 -9.874 1.00 69.25 131 GLY A N 1
ATOM 1070 C CA . GLY A 1 131 ? 21.516 -3.884 -11.250 1.00 69.25 131 GLY A CA 1
ATOM 1071 C C . GLY A 1 131 ? 22.954 -3.441 -11.558 1.00 69.25 131 GLY A C 1
ATOM 1072 O O . GLY A 1 131 ? 23.630 -4.058 -12.384 1.00 69.25 131 GLY A O 1
ATOM 1073 N N . LYS A 1 132 ? 23.460 -2.404 -10.876 1.00 60.47 132 LYS A N 1
ATOM 1074 C CA . LYS A 1 132 ? 24.851 -1.931 -11.004 1.00 60.47 132 LYS A CA 1
ATOM 1075 C C . LYS A 1 132 ? 25.845 -2.808 -10.240 1.00 60.47 132 LYS A C 1
ATOM 1077 O O . LYS A 1 132 ? 26.944 -3.047 -10.741 1.00 60.47 132 LYS A O 1
ATOM 1082 N N . ALA A 1 133 ? 25.469 -3.319 -9.066 1.00 54.66 133 ALA A N 1
ATOM 1083 C CA . ALA A 1 133 ? 26.354 -4.112 -8.209 1.00 54.66 133 ALA A CA 1
ATOM 1084 C C . ALA A 1 133 ? 26.836 -5.426 -8.859 1.00 54.66 133 ALA A C 1
ATOM 1086 O O . ALA A 1 133 ? 27.924 -5.906 -8.547 1.00 54.66 133 ALA A O 1
ATOM 1087 N N . LEU A 1 134 ? 26.087 -5.978 -9.819 1.00 49.81 134 LEU A N 1
ATOM 1088 C CA . LEU A 1 134 ? 26.463 -7.204 -10.533 1.00 49.81 134 LEU A CA 1
ATOM 1089 C C . LEU A 1 134 ? 27.520 -7.000 -11.640 1.00 49.81 134 LEU A C 1
ATOM 1091 O O . LEU A 1 134 ? 27.950 -7.982 -12.241 1.00 49.81 134 LEU A O 1
ATOM 1095 N N . LYS A 1 135 ? 27.967 -5.763 -11.920 1.00 52.78 135 LYS A N 1
ATOM 1096 C CA . LYS A 1 135 ? 28.948 -5.474 -12.992 1.00 52.78 135 LYS A CA 1
ATOM 1097 C C . LYS A 1 135 ? 30.350 -5.087 -12.520 1.00 52.78 135 LYS A C 1
ATOM 1099 O O . LYS A 1 135 ? 31.236 -4.951 -13.359 1.00 52.78 135 LYS A O 1
ATOM 1104 N N . THR A 1 136 ? 30.594 -4.995 -11.214 1.00 46.44 136 THR A N 1
ATOM 1105 C CA . THR A 1 136 ? 31.939 -4.722 -10.680 1.00 46.44 136 THR A CA 1
ATOM 1106 C C . THR A 1 136 ? 32.479 -5.929 -9.925 1.00 46.44 136 THR A C 1
ATOM 1108 O O . THR A 1 136 ? 32.883 -5.835 -8.771 1.00 46.44 136 THR A O 1
ATOM 1111 N N . GLN A 1 137 ? 32.523 -7.085 -10.589 1.00 39.84 137 GLN A N 1
ATOM 1112 C CA . GLN A 1 137 ? 33.638 -7.983 -10.318 1.00 39.84 137 GLN A CA 1
ATOM 1113 C C . GLN A 1 137 ? 34.821 -7.441 -11.120 1.00 39.84 137 GLN A C 1
ATOM 1115 O O . GLN A 1 137 ? 34.751 -7.443 -12.353 1.00 39.84 137 GLN A O 1
ATOM 1120 N N . PRO A 1 138 ? 35.895 -6.937 -10.482 1.00 43.84 138 PRO A N 1
ATOM 1121 C CA . PRO A 1 138 ? 37.132 -6.779 -11.213 1.00 43.84 138 PRO A CA 1
ATOM 1122 C C . PRO A 1 138 ? 37.471 -8.170 -11.739 1.00 43.84 138 PRO A C 1
ATOM 1124 O O . PRO A 1 138 ? 37.579 -9.125 -10.968 1.00 43.84 138 PRO A O 1
ATOM 1127 N N . VAL A 1 139 ? 37.625 -8.287 -13.055 1.00 53.59 139 VAL A N 1
ATOM 1128 C CA . VAL A 1 139 ? 38.348 -9.398 -13.665 1.00 53.59 139 VAL A CA 1
ATOM 1129 C C . VAL A 1 139 ? 39.797 -9.214 -13.219 1.00 53.59 139 VAL A C 1
ATOM 1131 O O . VAL A 1 139 ? 40.646 -8.742 -13.969 1.00 53.59 139 VAL A O 1
ATOM 1134 N N . SER A 1 140 ? 40.071 -9.455 -11.934 1.00 51.34 140 SER A N 1
ATOM 1135 C CA . SER A 1 140 ? 41.420 -9.536 -11.421 1.00 51.34 140 SER A CA 1
ATOM 1136 C C . SER A 1 140 ? 42.017 -10.716 -12.154 1.00 51.34 140 SER A C 1
ATOM 1138 O O . SER A 1 140 ? 41.651 -11.866 -11.907 1.00 51.34 140 SER A O 1
ATOM 1140 N N . ALA A 1 141 ? 42.843 -10.385 -13.140 1.00 51.09 141 ALA A N 1
ATOM 1141 C CA . ALA A 1 141 ? 43.661 -11.300 -13.890 1.00 51.09 141 ALA A CA 1
ATOM 1142 C C . ALA A 1 141 ? 44.290 -12.289 -12.909 1.00 51.09 141 ALA A C 1
ATOM 1144 O O . ALA A 1 141 ? 45.203 -11.941 -12.159 1.00 51.09 141 ALA A O 1
ATOM 1145 N N . TRP A 1 142 ? 43.774 -13.517 -12.894 1.00 45.75 142 TRP A N 1
ATOM 1146 C CA . TRP A 1 142 ? 44.473 -14.630 -12.286 1.00 45.75 142 TRP A CA 1
ATOM 1147 C C . TRP A 1 142 ? 45.735 -14.824 -13.114 1.00 45.75 142 TRP A C 1
ATOM 1149 O O . TRP A 1 142 ? 45.743 -15.473 -14.158 1.00 45.75 142 TRP A O 1
ATOM 1159 N N . HIS A 1 143 ? 46.803 -14.190 -12.644 1.00 50.19 143 HIS A N 1
ATOM 1160 C CA . HIS A 1 143 ? 48.157 -14.673 -12.802 1.00 50.19 143 HIS A CA 1
ATOM 1161 C C . HIS A 1 143 ? 48.147 -16.113 -12.274 1.00 50.19 143 HIS A C 1
ATOM 1163 O O . HIS A 1 143 ? 48.293 -16.354 -11.079 1.00 50.19 143 HIS A O 1
ATOM 1169 N N . PHE A 1 144 ? 47.879 -17.078 -13.150 1.00 53.88 144 PHE A N 1
ATOM 1170 C CA . PHE A 1 144 ? 48.234 -18.460 -12.882 1.00 53.88 144 PHE A CA 1
ATOM 1171 C C . PHE A 1 144 ? 49.763 -18.504 -12.892 1.00 53.88 144 PHE A C 1
ATOM 1173 O O . PHE A 1 144 ? 50.351 -18.250 -13.948 1.00 53.88 144 PHE A O 1
ATOM 1180 N N . PRO A 1 145 ? 50.445 -18.822 -11.777 1.00 48.25 145 PRO A N 1
ATOM 1181 C CA . PRO A 1 145 ? 51.822 -19.240 -11.883 1.00 48.25 145 PRO A CA 1
ATOM 1182 C C . PRO A 1 145 ? 51.746 -20.635 -12.497 1.00 48.25 145 PRO A C 1
ATOM 1184 O O . PRO A 1 145 ? 51.503 -21.627 -11.812 1.00 48.25 145 PRO A O 1
ATOM 1187 N N . PHE A 1 146 ? 51.869 -20.720 -13.818 1.00 54.22 146 PHE A N 1
ATOM 1188 C CA . PHE A 1 146 ? 52.191 -21.988 -14.447 1.00 54.22 146 PHE A CA 1
ATOM 1189 C C . PHE A 1 146 ? 53.601 -22.350 -13.974 1.00 54.22 146 PHE A C 1
ATOM 1191 O O . PHE A 1 146 ? 54.592 -21.901 -14.544 1.00 54.22 146 PHE A O 1
ATOM 1198 N N . LEU A 1 147 ? 53.701 -23.098 -12.874 1.00 58.72 147 LEU A N 1
ATOM 1199 C CA . LEU A 1 147 ? 54.926 -23.813 -12.555 1.00 58.72 147 LEU A CA 1
ATOM 1200 C C . LEU A 1 147 ? 55.053 -24.929 -13.600 1.00 58.72 147 LEU A C 1
ATOM 1202 O O . LEU A 1 147 ? 54.191 -25.812 -13.628 1.00 58.72 147 LEU A O 1
ATOM 1206 N N . PRO A 1 148 ? 56.089 -24.930 -14.456 1.00 58.97 148 PRO A N 1
ATOM 1207 C CA . PRO A 1 148 ? 56.345 -26.090 -15.290 1.00 58.97 148 PRO A CA 1
ATOM 1208 C C . PRO A 1 148 ? 56.667 -27.285 -14.375 1.00 58.97 148 PRO A C 1
ATOM 1210 O O . PRO A 1 148 ? 57.421 -27.128 -13.406 1.00 58.97 148 PRO A O 1
ATOM 1213 N N . PRO A 1 149 ? 56.111 -28.480 -14.636 1.00 52.72 149 PRO A N 1
ATOM 1214 C CA . PRO A 1 149 ? 56.423 -29.657 -13.840 1.00 52.72 149 PRO A CA 1
ATOM 1215 C C . PRO A 1 149 ? 57.908 -30.006 -13.993 1.00 52.72 149 PRO A C 1
ATOM 1217 O O . PRO A 1 149 ? 58.408 -30.200 -15.101 1.00 52.72 149 PRO A O 1
ATOM 1220 N N . GLN A 1 150 ? 58.620 -30.088 -12.868 1.00 55.31 150 GLN A N 1
ATOM 1221 C CA . GLN A 1 150 ? 59.984 -30.610 -12.814 1.00 55.31 150 GLN A CA 1
ATOM 1222 C C . GLN A 1 150 ? 59.954 -32.106 -13.154 1.00 55.31 150 GLN A C 1
ATOM 1224 O O . GLN A 1 150 ? 59.482 -32.925 -12.365 1.00 55.31 150 GLN A O 1
ATOM 1229 N N . VAL A 1 151 ? 60.442 -32.456 -14.344 1.00 50.88 151 VAL A N 1
ATOM 1230 C CA . VAL A 1 151 ? 60.664 -33.842 -14.769 1.00 50.88 151 VAL A CA 1
ATOM 1231 C C . VAL A 1 151 ? 61.792 -34.427 -13.917 1.00 50.88 151 VAL A C 1
ATOM 1233 O O . VAL A 1 151 ? 62.950 -34.049 -14.074 1.00 50.88 151 VAL A O 1
ATOM 1236 N N . GLN A 1 152 ? 61.470 -35.353 -13.013 1.00 53.59 152 GLN A N 1
ATOM 1237 C CA . GLN A 1 152 ? 62.479 -36.177 -12.344 1.00 53.59 152 GLN A CA 1
ATOM 1238 C C . GLN A 1 152 ? 62.807 -37.394 -13.225 1.00 53.59 152 GLN A C 1
ATOM 1240 O O . GLN A 1 152 ? 61.881 -38.068 -13.683 1.00 53.59 152 GLN A O 1
ATOM 1245 N N . PRO A 1 153 ? 64.089 -37.722 -13.462 1.00 49.09 153 PRO A N 1
ATOM 1246 C CA . PRO A 1 153 ? 64.456 -38.908 -14.223 1.00 49.09 153 PRO A CA 1
ATOM 1247 C C . PRO A 1 153 ? 64.245 -40.154 -13.353 1.00 49.09 153 PRO A C 1
ATOM 1249 O O . PRO A 1 153 ? 65.062 -40.479 -12.494 1.00 49.09 153 PRO A O 1
ATOM 1252 N N . GLN A 1 154 ? 63.132 -40.858 -13.560 1.00 47.25 154 GLN A N 1
ATOM 1253 C CA . GLN A 1 154 ? 62.927 -42.183 -12.977 1.00 47.25 154 GLN A CA 1
ATOM 1254 C C . GLN A 1 154 ? 63.696 -43.206 -13.814 1.00 47.25 154 GLN A C 1
ATOM 1256 O O . GLN A 1 154 ? 63.371 -43.504 -14.963 1.00 47.25 154 GLN A O 1
ATOM 1261 N N . HIS A 1 155 ? 64.771 -43.675 -13.194 1.00 50.97 155 HIS A N 1
ATOM 1262 C CA . HIS A 1 155 ? 65.652 -44.750 -13.609 1.00 50.97 155 HIS A CA 1
ATOM 1263 C C . HIS A 1 155 ? 64.857 -45.943 -14.164 1.00 50.97 155 HIS A C 1
ATOM 1265 O O . HIS A 1 155 ? 63.984 -46.496 -13.496 1.00 50.97 155 HIS A O 1
ATOM 1271 N N . ARG A 1 156 ? 65.190 -46.356 -15.389 1.00 49.44 156 ARG A N 1
ATOM 1272 C CA . ARG A 1 156 ? 64.764 -47.628 -15.975 1.00 49.44 156 ARG A CA 1
ATOM 1273 C C . ARG A 1 156 ? 65.227 -48.757 -15.051 1.00 49.44 156 ARG A C 1
ATOM 1275 O O . ARG A 1 156 ? 66.428 -48.943 -14.873 1.00 49.44 156 ARG A O 1
ATOM 1282 N N . VAL A 1 157 ? 64.287 -49.495 -14.473 1.00 49.94 157 VAL A N 1
ATOM 1283 C CA . VAL A 1 157 ? 64.549 -50.821 -13.909 1.00 49.94 157 VAL A CA 1
ATOM 1284 C C . VAL A 1 157 ? 63.863 -51.817 -14.829 1.00 49.94 157 VAL A C 1
ATOM 1286 O O . VAL A 1 157 ? 62.651 -51.778 -15.031 1.00 49.94 157 VAL A O 1
ATOM 1289 N N . GLU A 1 158 ? 64.690 -52.632 -15.470 1.00 48.75 158 GLU A N 1
ATOM 1290 C CA . GLU A 1 158 ? 64.292 -53.741 -16.324 1.00 48.75 158 GLU A CA 1
ATOM 1291 C C . GLU A 1 158 ? 63.488 -54.764 -15.518 1.00 48.75 158 GLU A C 1
ATOM 1293 O O . GLU A 1 158 ? 63.873 -55.144 -14.415 1.00 48.75 158 GLU A O 1
ATOM 1298 N N . ILE A 1 159 ? 62.365 -55.209 -16.082 1.00 43.75 159 ILE A N 1
ATOM 1299 C CA . ILE A 1 159 ? 61.592 -56.345 -15.579 1.00 43.75 159 ILE A CA 1
ATOM 1300 C C . ILE A 1 159 ? 62.097 -57.588 -16.321 1.00 43.75 159 ILE A C 1
ATOM 1302 O O . ILE A 1 159 ? 61.925 -57.648 -17.542 1.00 43.75 159 ILE A O 1
ATOM 1306 N N . PRO A 1 160 ? 62.684 -58.591 -15.644 1.00 41.88 160 PRO A N 1
ATOM 1307 C CA . PRO A 1 160 ? 62.925 -59.888 -16.251 1.00 41.88 160 PRO A CA 1
ATOM 1308 C C . PRO A 1 160 ? 61.650 -60.739 -16.246 1.00 41.88 160 PRO A C 1
ATOM 1310 O O . PRO A 1 160 ? 60.917 -60.835 -15.264 1.00 41.88 160 PRO A O 1
ATOM 1313 N N . SER A 1 161 ? 61.437 -61.358 -17.397 1.00 41.97 161 SER A N 1
ATOM 1314 C CA . SER A 1 161 ? 60.495 -62.412 -17.771 1.00 41.97 161 SER A CA 1
ATOM 1315 C C . SER A 1 161 ? 60.355 -63.583 -16.777 1.00 41.97 161 SER A C 1
ATOM 1317 O O . SER A 1 161 ? 61.375 -64.162 -16.428 1.00 41.97 161 SER A O 1
ATOM 1319 N N . GLN A 1 162 ? 59.084 -63.910 -16.439 1.00 41.84 162 GLN A N 1
ATOM 1320 C CA . GLN A 1 162 ? 58.363 -65.221 -16.336 1.00 41.84 162 GLN A CA 1
ATOM 1321 C C . GLN A 1 162 ? 59.075 -66.487 -15.759 1.00 41.84 162 GLN A C 1
ATOM 1323 O O . GLN A 1 162 ? 60.296 -66.532 -15.807 1.00 41.84 162 GLN A O 1
ATOM 1328 N N . PRO A 1 163 ? 58.379 -67.569 -15.282 1.00 49.91 163 PRO A N 1
ATOM 1329 C CA . PRO A 1 163 ? 57.116 -68.119 -15.825 1.00 49.91 163 PRO A CA 1
ATOM 1330 C C . PRO A 1 163 ? 56.087 -68.816 -14.871 1.00 49.91 163 PRO A C 1
ATOM 1332 O O . PRO A 1 163 ? 56.377 -69.220 -13.755 1.00 49.91 163 PRO A O 1
ATOM 1335 N N . GLU A 1 164 ? 54.872 -68.944 -15.428 1.00 37.91 164 GLU A N 1
ATOM 1336 C CA . GLU A 1 164 ? 53.904 -70.073 -15.491 1.00 37.91 164 GLU A CA 1
ATOM 1337 C C . GLU A 1 164 ? 53.237 -70.830 -14.306 1.00 37.91 164 GLU A C 1
ATOM 1339 O O . GLU A 1 164 ? 53.846 -71.302 -13.351 1.00 37.91 164 GLU A O 1
ATOM 1344 N N . SER A 1 165 ? 51.959 -71.151 -14.610 1.00 34.50 165 SER A N 1
ATOM 1345 C CA . SER A 1 165 ? 51.078 -72.251 -14.149 1.00 34.50 165 SER A CA 1
ATOM 1346 C C . SER A 1 165 ? 50.261 -71.985 -12.860 1.00 34.50 165 SER A C 1
ATOM 1348 O O . SER A 1 165 ? 50.778 -71.423 -11.909 1.00 34.50 165 SER A O 1
ATOM 1350 N N . SER A 1 166 ? 48.968 -72.313 -12.715 1.00 34.12 166 SER A N 1
ATOM 1351 C CA . SER A 1 166 ? 48.097 -73.279 -13.396 1.00 34.12 166 SER A CA 1
ATOM 1352 C C . SER A 1 166 ? 46.600 -72.907 -13.271 1.00 34.12 166 SER A C 1
ATOM 1354 O O . SER A 1 166 ? 46.148 -72.464 -12.222 1.00 34.12 166 SER A O 1
ATOM 1356 N N . SER A 1 167 ? 45.866 -73.128 -14.369 1.00 35.22 167 SER A N 1
ATOM 1357 C CA . SER A 1 167 ? 44.520 -73.726 -14.532 1.00 35.22 167 SER A CA 1
ATOM 1358 C C . SER A 1 167 ? 43.477 -73.686 -13.391 1.00 35.22 167 SER A C 1
ATOM 1360 O O . SER A 1 167 ? 43.685 -74.277 -12.338 1.00 35.22 167 SER A O 1
ATOM 1362 N N . SER A 1 168 ? 42.264 -73.187 -13.674 1.00 36.53 168 SER A N 1
ATOM 1363 C CA . SER A 1 168 ? 41.098 -74.062 -13.938 1.00 36.53 168 SER A CA 1
ATOM 1364 C C . SER A 1 168 ? 39.822 -73.252 -14.218 1.00 36.53 168 SER A C 1
ATOM 1366 O O . SER A 1 168 ? 39.440 -72.348 -13.478 1.00 36.53 168 SER A O 1
ATOM 1368 N N . HIS A 1 169 ? 39.168 -73.604 -15.321 1.00 44.22 169 HIS A N 1
ATOM 1369 C CA . HIS A 1 169 ? 37.875 -73.111 -15.788 1.00 44.22 169 HIS A CA 1
ATOM 1370 C C . HIS A 1 169 ? 36.733 -73.507 -14.847 1.00 44.22 169 HIS A C 1
ATOM 1372 O O . HIS A 1 169 ? 36.780 -74.623 -14.352 1.00 44.22 169 HIS A O 1
ATOM 1378 N N . GLN A 1 170 ? 35.662 -72.698 -14.750 1.00 39.66 170 GLN A N 1
ATOM 1379 C CA . GLN A 1 170 ? 34.275 -73.138 -15.018 1.00 39.66 170 GLN A CA 1
ATOM 1380 C C . GLN A 1 170 ? 33.362 -71.948 -15.380 1.00 39.66 170 GLN A C 1
ATOM 1382 O O . GLN A 1 170 ? 33.309 -70.935 -14.689 1.00 39.66 170 GLN A O 1
ATOM 1387 N N . VAL A 1 171 ? 32.625 -72.116 -16.480 1.00 42.81 171 VAL A N 1
ATOM 1388 C CA . VAL A 1 171 ? 31.509 -71.288 -16.954 1.00 42.81 171 VAL A CA 1
ATOM 1389 C C . VAL A 1 171 ? 30.211 -71.946 -16.496 1.00 42.81 171 VAL A C 1
ATOM 1391 O O . VAL A 1 171 ? 29.998 -73.103 -16.835 1.00 42.81 171 VAL A O 1
ATOM 1394 N N . THR A 1 172 ? 29.320 -71.210 -15.826 1.00 36.00 172 THR A N 1
ATOM 1395 C CA . THR A 1 172 ? 27.862 -71.439 -15.866 1.00 36.00 172 THR A CA 1
ATOM 1396 C C . THR A 1 172 ? 27.113 -70.114 -15.639 1.00 36.00 172 THR A C 1
ATOM 1398 O O . THR A 1 172 ? 27.482 -69.302 -14.796 1.00 36.00 172 THR A O 1
ATOM 1401 N N . THR A 1 173 ? 26.085 -69.862 -16.449 1.00 43.06 173 THR A N 1
ATOM 1402 C CA . THR A 1 173 ? 25.077 -68.784 -16.328 1.00 43.06 173 THR A CA 1
ATOM 1403 C C . THR A 1 173 ? 23.852 -69.323 -15.548 1.00 43.06 173 THR A C 1
ATOM 1405 O O . THR A 1 173 ? 23.901 -70.475 -15.115 1.00 43.06 173 THR A O 1
ATOM 1408 N N . PRO A 1 174 ? 22.671 -68.663 -15.474 1.00 56.47 174 PRO A N 1
ATOM 1409 C CA . PRO A 1 174 ? 22.285 -67.240 -15.379 1.00 56.47 174 PRO A CA 1
ATOM 1410 C C . PRO A 1 174 ? 21.349 -66.985 -14.157 1.00 56.47 174 PRO A C 1
ATOM 1412 O O . PRO A 1 174 ? 20.860 -67.939 -13.560 1.00 56.47 174 PRO A O 1
ATOM 1415 N N . LYS A 1 175 ? 21.001 -65.721 -13.832 1.00 38.19 175 LYS A N 1
ATOM 1416 C CA . LYS A 1 175 ? 19.640 -65.314 -13.369 1.00 38.19 175 LYS A CA 1
ATOM 1417 C C . LYS A 1 175 ? 19.515 -63.805 -13.084 1.00 38.19 175 LYS A C 1
ATOM 1419 O O . LYS A 1 175 ? 20.046 -63.279 -12.118 1.00 38.19 175 LYS A O 1
ATOM 1424 N N . THR A 1 176 ? 18.783 -63.148 -13.980 1.00 47.00 176 THR A N 1
ATOM 1425 C CA . THR A 1 176 ? 17.651 -62.235 -13.736 1.00 47.00 176 THR A CA 1
ATOM 1426 C C . THR A 1 176 ? 17.669 -61.336 -12.491 1.00 47.00 176 THR A C 1
ATOM 1428 O O . THR A 1 176 ? 17.333 -61.787 -11.401 1.00 47.00 176 THR A O 1
ATOM 1431 N N . HIS A 1 177 ? 17.866 -60.024 -12.679 1.00 40.78 177 HIS A N 1
ATOM 1432 C CA . HIS A 1 177 ? 17.301 -59.023 -11.764 1.00 40.78 177 HIS A CA 1
ATOM 1433 C C . HIS A 1 177 ? 17.086 -57.651 -12.431 1.00 40.78 177 HIS A C 1
ATOM 1435 O O . HIS A 1 177 ? 18.036 -56.914 -12.677 1.00 40.78 177 HIS A O 1
ATOM 1441 N N . LYS A 1 178 ? 15.821 -57.300 -12.679 1.00 49.75 178 LYS A N 1
ATOM 1442 C CA . LYS A 1 178 ? 15.242 -55.940 -12.751 1.00 49.75 178 LYS A CA 1
ATOM 1443 C C . LYS A 1 178 ? 13.726 -56.095 -12.516 1.00 49.75 178 LYS A C 1
ATOM 1445 O O . LYS A 1 178 ? 13.213 -57.159 -12.860 1.00 49.75 178 LYS A O 1
ATOM 1450 N N . PRO A 1 179 ? 12.960 -55.061 -12.129 1.00 49.44 179 PRO A N 1
ATOM 1451 C CA . PRO A 1 179 ? 13.276 -53.846 -11.366 1.00 49.44 179 PRO A CA 1
ATOM 1452 C C . PRO A 1 179 ? 12.295 -53.652 -10.177 1.00 49.44 179 PRO A C 1
ATOM 1454 O O . PRO A 1 179 ? 11.167 -54.131 -10.219 1.00 49.44 179 PRO A O 1
ATOM 1457 N N . ILE A 1 180 ? 12.658 -52.878 -9.147 1.00 42.44 180 ILE A N 1
ATOM 1458 C CA . ILE A 1 180 ? 11.657 -52.323 -8.213 1.00 42.44 180 ILE A CA 1
ATOM 1459 C C . ILE A 1 180 ? 11.452 -50.857 -8.579 1.00 42.44 180 ILE A C 1
ATOM 1461 O O . ILE A 1 180 ? 12.209 -49.973 -8.190 1.00 42.44 180 ILE A O 1
ATOM 1465 N N . ILE A 1 181 ? 10.423 -50.642 -9.396 1.00 43.84 181 ILE A N 1
ATOM 1466 C CA . ILE A 1 181 ? 9.723 -49.372 -9.561 1.00 43.84 181 ILE A CA 1
ATOM 1467 C C . ILE A 1 181 ? 8.710 -49.330 -8.417 1.00 43.84 181 ILE A C 1
ATOM 1469 O O . ILE A 1 181 ? 7.759 -50.110 -8.403 1.00 43.84 181 ILE A O 1
ATOM 1473 N N . ALA A 1 182 ? 8.927 -48.457 -7.436 1.00 43.16 182 ALA A N 1
ATOM 1474 C CA . ALA A 1 182 ? 7.923 -48.180 -6.422 1.00 43.16 182 ALA A CA 1
ATOM 1475 C C . ALA A 1 182 ? 6.837 -47.287 -7.036 1.00 43.16 182 ALA A C 1
ATOM 1477 O O . ALA A 1 182 ? 7.050 -46.107 -7.311 1.00 43.16 182 ALA A O 1
ATOM 1478 N N . MET A 1 183 ? 5.676 -47.895 -7.269 1.00 39.91 183 MET A N 1
ATOM 1479 C CA . MET A 1 183 ? 4.404 -47.212 -7.448 1.00 39.91 183 MET A CA 1
ATOM 1480 C C . MET A 1 183 ? 4.016 -46.488 -6.159 1.00 39.91 183 MET A C 1
ATOM 1482 O O . MET A 1 183 ? 3.916 -47.122 -5.116 1.00 39.91 183 MET A O 1
ATOM 1486 N N . PHE A 1 184 ? 3.647 -45.216 -6.269 1.00 39.31 184 PHE A N 1
ATOM 1487 C CA . PHE A 1 184 ? 2.517 -44.679 -5.514 1.00 39.31 184 PHE A CA 1
ATOM 1488 C C . PHE A 1 184 ? 1.704 -43.780 -6.445 1.00 39.31 184 PHE A C 1
ATOM 1490 O O . PHE A 1 184 ? 1.909 -42.576 -6.547 1.00 39.31 184 PHE A O 1
ATOM 1497 N N . SER A 1 185 ? 0.781 -44.416 -7.166 1.00 42.75 185 SER A N 1
ATOM 1498 C CA . SER A 1 185 ? -0.403 -43.761 -7.709 1.00 42.75 185 SER A CA 1
ATOM 1499 C C . SER A 1 185 ? -1.475 -43.778 -6.625 1.00 42.75 185 SER A C 1
ATOM 1501 O O . SER A 1 185 ? -1.881 -44.853 -6.189 1.00 42.75 185 SER A O 1
ATOM 1503 N N . PHE A 1 186 ? -1.958 -42.604 -6.224 1.00 39.34 186 PHE A N 1
ATOM 1504 C CA . PHE A 1 186 ? -3.281 -42.476 -5.624 1.00 39.34 186 PHE A CA 1
ATOM 1505 C C . PHE A 1 186 ? -4.209 -41.840 -6.660 1.00 39.34 186 PHE A C 1
ATOM 1507 O O . PHE A 1 186 ? -3.910 -40.810 -7.260 1.00 39.34 186 PHE A O 1
ATOM 1514 N N . CYS A 1 187 ? -5.293 -42.555 -6.921 1.00 45.38 187 CYS A N 1
ATOM 1515 C CA . CYS A 1 187 ? -6.361 -42.263 -7.859 1.00 45.38 187 CYS A CA 1
ATOM 1516 C C . CYS A 1 187 ? -7.317 -41.228 -7.242 1.00 45.38 187 CYS A C 1
ATOM 1518 O O . CYS A 1 187 ? -7.653 -41.375 -6.073 1.00 45.38 187 CYS A O 1
ATOM 1520 N N . TRP A 1 188 ? -7.825 -40.257 -8.006 1.00 31.48 188 TRP A N 1
ATOM 1521 C CA . TRP A 1 188 ? -9.248 -40.266 -8.371 1.00 31.48 188 TRP A CA 1
ATOM 1522 C C . TRP A 1 188 ? -9.561 -39.226 -9.448 1.00 31.48 188 TRP A C 1
ATOM 1524 O O . TRP A 1 188 ? -9.161 -38.066 -9.399 1.00 31.48 188 TRP A O 1
ATOM 1534 N N . ARG A 1 189 ? -10.306 -39.701 -10.438 1.00 40.09 189 ARG A N 1
ATOM 1535 C CA . ARG A 1 189 ? -10.783 -39.018 -11.627 1.00 40.09 189 ARG A CA 1
ATOM 1536 C C . ARG A 1 189 ? -12.260 -38.719 -11.413 1.00 40.09 189 ARG A C 1
ATOM 1538 O O . ARG A 1 189 ? -13.050 -39.653 -11.346 1.00 40.09 189 ARG A O 1
ATOM 1545 N N . THR A 1 190 ? -12.632 -37.445 -11.392 1.00 46.00 190 THR A N 1
ATOM 1546 C CA . THR A 1 190 ? -14.025 -37.024 -11.585 1.00 46.00 190 THR A CA 1
ATOM 1547 C C . THR A 1 190 ? -14.046 -35.769 -12.453 1.00 46.00 190 THR A C 1
ATOM 1549 O O . THR A 1 190 ? -13.311 -34.829 -12.179 1.00 46.00 190 THR A O 1
ATOM 1552 N N . PHE A 1 191 ? -14.934 -35.770 -13.454 1.00 38.47 191 PHE A N 1
ATOM 1553 C CA . PHE A 1 191 ? -15.423 -34.602 -14.204 1.00 38.47 191 PHE A CA 1
ATOM 1554 C C . PHE A 1 191 ? -14.480 -34.038 -15.290 1.00 38.47 191 PHE A C 1
ATOM 1556 O O . PHE A 1 191 ? -13.547 -33.302 -15.014 1.00 38.47 191 PHE A O 1
ATOM 1563 N N . CYS A 1 192 ? -14.544 -34.435 -16.567 1.00 39.31 192 CYS A N 1
ATOM 1564 C CA . CYS A 1 192 ? -15.654 -34.374 -17.535 1.00 39.31 192 CYS A CA 1
ATOM 1565 C C . CYS A 1 192 ? -16.264 -32.970 -17.742 1.00 39.31 192 CYS A C 1
ATOM 1567 O O . CYS A 1 192 ? -17.171 -32.570 -17.032 1.00 39.31 192 CYS A O 1
ATOM 1569 N N . ASN A 1 193 ? -15.804 -32.321 -18.819 1.00 37.03 193 ASN A N 1
ATOM 1570 C CA . ASN A 1 193 ? -16.624 -31.656 -19.837 1.00 37.03 193 ASN A CA 1
ATOM 1571 C C . ASN A 1 193 ? -17.468 -30.428 -19.420 1.00 37.03 193 ASN A C 1
ATOM 1573 O O . ASN A 1 193 ? -18.579 -30.579 -18.927 1.00 37.03 193 ASN A O 1
ATOM 1577 N N . GLN A 1 194 ? -17.009 -29.220 -19.777 1.00 42.91 194 GLN A N 1
ATOM 1578 C CA . GLN A 1 194 ? -17.681 -28.421 -20.816 1.00 42.91 194 GLN A CA 1
ATOM 1579 C C . GLN A 1 194 ? -16.883 -27.162 -21.188 1.00 42.91 194 GLN A C 1
ATOM 1581 O O . GLN A 1 194 ? -16.698 -26.236 -20.406 1.00 42.91 194 GLN A O 1
ATOM 1586 N N . ARG A 1 195 ? -16.432 -27.153 -22.443 1.00 45.38 195 ARG A N 1
ATOM 1587 C CA . ARG A 1 195 ? -16.004 -25.985 -23.206 1.00 45.38 195 ARG A CA 1
ATOM 1588 C C . ARG A 1 195 ? -17.164 -25.680 -24.155 1.00 45.38 195 ARG A C 1
ATOM 1590 O O . ARG A 1 195 ? -17.336 -26.404 -25.129 1.00 45.38 195 ARG A O 1
ATOM 1597 N N . THR A 1 196 ? -17.942 -24.637 -23.892 1.00 52.16 196 THR A N 1
ATOM 1598 C CA . THR A 1 196 ? -18.891 -24.078 -24.867 1.00 52.16 196 THR A CA 1
ATOM 1599 C C . THR A 1 196 ? -18.669 -22.579 -24.973 1.00 52.16 196 THR A C 1
ATOM 1601 O O . THR A 1 196 ? -19.035 -21.810 -24.091 1.00 52.16 196 THR A O 1
ATOM 1604 N N . TRP A 1 197 ? -18.042 -22.195 -26.081 1.00 40.59 197 TRP A N 1
ATOM 1605 C CA . TRP A 1 197 ? -18.128 -20.863 -26.660 1.00 40.59 197 TRP A CA 1
ATOM 1606 C C . TRP A 1 197 ? -19.408 -20.796 -27.506 1.00 40.59 197 TRP A C 1
ATOM 1608 O O . TRP A 1 197 ? -19.565 -21.620 -28.404 1.00 40.59 197 TRP A O 1
ATOM 1618 N N . ARG A 1 198 ? -20.295 -19.843 -27.209 1.00 47.38 198 ARG A N 1
ATOM 1619 C CA . ARG A 1 198 ? -21.324 -19.209 -28.072 1.00 47.38 198 ARG A CA 1
ATOM 1620 C C . ARG A 1 198 ? -21.837 -18.025 -27.241 1.00 47.38 198 ARG A C 1
ATOM 1622 O O . ARG A 1 198 ? -22.367 -18.267 -26.167 1.00 47.38 198 ARG A O 1
ATOM 1629 N N . THR A 1 199 ? -21.512 -16.753 -27.462 1.00 53.09 199 THR A N 1
ATOM 1630 C CA . THR A 1 199 ? -21.733 -15.860 -28.616 1.00 53.09 199 THR A CA 1
ATOM 1631 C C . THR A 1 199 ? -23.125 -15.945 -29.257 1.00 53.09 199 THR A C 1
ATOM 1633 O O . THR A 1 199 ? -23.469 -16.951 -29.870 1.00 53.09 199 THR A O 1
ATOM 1636 N N . PHE A 1 200 ? -23.816 -14.798 -29.165 1.00 50.75 200 PHE A N 1
ATOM 1637 C CA . PHE A 1 200 ? -24.909 -14.260 -29.990 1.00 50.75 200 PHE A CA 1
ATOM 1638 C C . PHE A 1 200 ? -26.378 -14.625 -29.690 1.00 50.75 200 PHE A C 1
ATOM 1640 O O . PHE A 1 200 ? -26.863 -15.683 -30.076 1.00 50.75 200 PHE A O 1
ATOM 1647 N N . GLU A 1 201 ? -27.087 -13.633 -29.133 1.00 49.81 2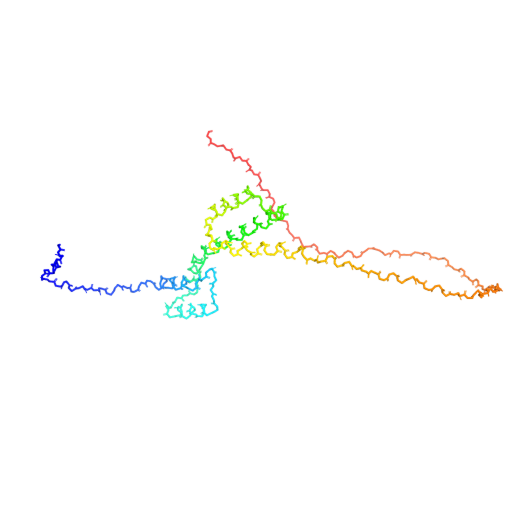01 GLU A N 1
ATOM 1648 C CA . GLU A 1 201 ? -28.496 -13.295 -29.395 1.00 49.81 201 GLU A CA 1
ATOM 1649 C C . GLU A 1 201 ? -28.587 -11.759 -29.545 1.00 49.81 201 GLU A C 1
ATOM 1651 O O . GLU A 1 201 ? -28.454 -11.032 -28.561 1.00 49.81 201 GLU A O 1
ATOM 1656 N N . TRP A 1 202 ? -28.678 -11.297 -30.796 1.00 50.66 202 TRP A N 1
ATOM 1657 C CA . TRP A 1 202 ? -29.474 -10.184 -31.343 1.00 50.66 202 TRP A CA 1
ATOM 1658 C C . TRP A 1 202 ? -29.577 -10.435 -32.850 1.00 50.66 202 TRP A C 1
ATOM 1660 O O . TRP A 1 202 ? -28.538 -10.816 -33.443 1.00 50.66 202 TRP A O 1
#

Sequence (202 aa):
MKPEIYAFKEGFKILLSKAPIGDPKLKYRKEVEIYASRGEISIIGRRILDALRQNLGLLPEETAPIETEVLKPYRDYQQKLQEYEQALVDAIGREPTLSDYTRNDLRRYQEILELRDEDVAPIEVKVIESGKALKTQPVSAWHFPFLPPQVQPQHRVEIPSQPESSSSHQVTTPKTHKPIIAMFSFCWRTFCNQRTWRTFEW